Protein AF-A0A6I6WTI9-F1 (afdb_monomer_lite)

pLDDT: mean 77.53, std 22.38, range [32.62, 98.81]

Foldseek 3Di:
DVLVVVLVVLVVPDDPDVPDPVSVVVNVVSVVVVVVVVVVVVVVVVVVVVVVVVVVVVVVVVVVVVVVVVVVVVVVVVVVVVVVVVVVVVVVVVVVVVVVVVVVVVVVVVVVVVVVVVVVVVVVVVVVVVVVVVVVPDDDDDDDDDPPPCADPVRHHHPVNVVVVVVVVVCVVVVVVVVVVVVVVVVVVVVVVVVVVVVVVVVVVVVVVVVVVVVVVPDDDDDDDDDDDDDDDDDDDDDDDDDDDDDDDDDDDDDDDDDDDDDDDDDDDDDPDDDDDDD

Radius of gyration: 52.16 Å; chains: 1; bounding box: 114×52×154 Å

Sequence (279 aa):
MAALACAGAAWLFGEPGLSDTATVVLRCLAALAALCAVCGAVLLRRWDKAAGRRVGDLRAQQASAAWRAEEKQAELETEAEDLREIRARLETKLRDKRAELARLRSEHADLLRRFAQAQSDRADELEGRRQLELEAGEPARELAPAATDHRSATGAPSPLTYVRAGRALDELPENAARQRAAQEEREREERAAHEARLSKERAAQERVEAERRARTSTASPVPPPAGPADRTAKDGRHSKDGKHSSNGKGGEDGTGPAEPDGTSADTGTFDFFGVGPRN

Secondary structure (DSSP, 8-state):
-HHHHHHHHHHHS----TT-HHHHHHHHHHHHHHHHHHHHHHHHHHHHHHHHHHHHHHHHHHHHHHHHHHHHHHHHHHHHHHHHHHHHHHHHHHHHHHHHHHHHHHHHHHHHHHHHHHHHHHHHHHHHHHHHHHHTT------PPPTT--B-TTSPBPHHHHHHHHHHHHTHHHHHHHHHHHHHHHHHHHHHHHHHHHHHHHHHHHHHHHHHHHHHHS-PPPPPPP---------------------------------------------SS--PPP-

Structure (mmCIF, N/CA/C/O backbone):
data_AF-A0A6I6WTI9-F1
#
_entry.id   AF-A0A6I6WTI9-F1
#
loop_
_atom_site.group_PDB
_atom_site.id
_atom_site.type_symbol
_atom_site.label_atom_id
_atom_site.label_alt_id
_atom_site.label_comp_id
_atom_site.label_asym_id
_atom_site.label_entity_id
_atom_site.label_seq_id
_atom_site.pdbx_PDB_ins_code
_atom_site.Cartn_x
_atom_site.Cartn_y
_atom_site.Cartn_z
_atom_site.occupancy
_atom_site.B_iso_or_equiv
_atom_site.auth_seq_id
_atom_site.auth_comp_id
_atom_site.auth_asym_id
_atom_site.auth_atom_id
_atom_site.pdbx_PDB_model_num
ATOM 1 N N . MET A 1 1 ? 37.407 -3.415 -54.425 1.00 53.31 1 MET A N 1
ATOM 2 C CA . MET A 1 1 ? 38.760 -3.709 -54.949 1.00 53.31 1 MET A CA 1
ATOM 3 C C . MET A 1 1 ? 38.700 -4.354 -56.335 1.00 53.31 1 MET A C 1
ATOM 5 O O . MET A 1 1 ? 39.170 -3.728 -57.270 1.00 53.31 1 MET A O 1
ATOM 9 N N . ALA A 1 2 ? 38.048 -5.513 -56.519 1.00 57.09 2 ALA A N 1
ATOM 10 C CA . ALA A 1 2 ? 38.002 -6.218 -57.816 1.00 57.09 2 ALA A CA 1
ATOM 11 C C . ALA A 1 2 ? 37.369 -5.427 -58.991 1.00 57.09 2 ALA A C 1
ATOM 13 O O . ALA A 1 2 ? 37.894 -5.456 -60.099 1.00 57.09 2 ALA A O 1
ATOM 14 N N . ALA A 1 3 ? 36.295 -4.659 -58.758 1.00 58.06 3 ALA A N 1
ATOM 15 C CA . ALA A 1 3 ? 35.651 -3.852 -59.808 1.00 58.06 3 ALA A CA 1
ATOM 16 C C . ALA A 1 3 ? 36.494 -2.640 -60.259 1.00 58.06 3 ALA A C 1
ATOM 18 O O . ALA A 1 3 ? 36.539 -2.325 -61.444 1.00 58.06 3 ALA A O 1
ATOM 19 N N . LEU A 1 4 ? 37.216 -2.000 -59.329 1.00 61.19 4 LEU A N 1
ATOM 20 C CA . LEU A 1 4 ? 38.172 -0.927 -59.640 1.00 61.19 4 LEU A CA 1
ATOM 21 C C . LEU A 1 4 ? 39.387 -1.468 -60.405 1.00 61.19 4 LEU A C 1
ATOM 23 O O . LEU A 1 4 ? 39.878 -0.804 -61.311 1.00 61.19 4 LEU A O 1
ATOM 27 N N . ALA A 1 5 ? 39.825 -2.692 -60.093 1.00 66.69 5 ALA A N 1
ATOM 28 C CA . ALA A 1 5 ? 40.883 -3.372 -60.834 1.00 66.69 5 ALA A CA 1
ATOM 29 C C . ALA A 1 5 ? 40.451 -3.730 -62.270 1.00 66.69 5 ALA A C 1
ATOM 31 O O . ALA A 1 5 ? 41.225 -3.524 -63.199 1.00 66.69 5 ALA A O 1
ATOM 32 N N . CYS A 1 6 ? 39.207 -4.178 -62.482 1.00 58.75 6 CYS A N 1
ATOM 33 C CA . CYS A 1 6 ? 38.683 -4.438 -63.831 1.00 58.75 6 CYS A CA 1
ATOM 34 C C . CYS A 1 6 ? 38.495 -3.148 -64.647 1.00 58.75 6 CYS A C 1
ATOM 36 O O . CYS A 1 6 ? 38.838 -3.116 -65.827 1.00 58.75 6 CYS A O 1
ATOM 38 N N . ALA A 1 7 ? 38.008 -2.068 -64.024 1.00 57.56 7 ALA A N 1
ATOM 39 C CA . ALA A 1 7 ? 37.892 -0.761 -64.673 1.00 57.56 7 ALA A CA 1
ATOM 40 C C . ALA A 1 7 ? 39.267 -0.156 -65.019 1.00 57.56 7 ALA A C 1
ATOM 42 O O . ALA A 1 7 ? 39.428 0.419 -66.094 1.00 57.56 7 ALA A O 1
ATOM 43 N N . GLY A 1 8 ? 40.270 -0.338 -64.150 1.00 63.59 8 GLY A N 1
ATOM 44 C CA . GLY A 1 8 ? 41.659 0.049 -64.409 1.00 63.59 8 GLY A CA 1
ATOM 45 C C . GLY A 1 8 ? 42.306 -0.772 -65.528 1.00 63.59 8 GLY A C 1
ATOM 46 O O . GLY A 1 8 ? 42.953 -0.205 -66.403 1.00 63.59 8 GLY A O 1
ATOM 47 N N . ALA A 1 9 ? 42.066 -2.086 -65.571 1.00 61.16 9 ALA A N 1
ATOM 48 C CA . ALA A 1 9 ? 42.561 -2.956 -66.639 1.00 61.16 9 ALA A CA 1
ATOM 49 C C . ALA A 1 9 ? 41.942 -2.619 -68.011 1.00 61.16 9 ALA A C 1
ATOM 51 O O . ALA A 1 9 ? 42.652 -2.601 -69.013 1.00 61.16 9 ALA A O 1
ATOM 52 N N . ALA A 1 10 ? 40.652 -2.262 -68.058 1.00 63.53 10 ALA A N 1
ATOM 53 C CA . ALA A 1 10 ? 39.979 -1.812 -69.283 1.00 63.53 10 ALA A CA 1
ATOM 54 C C . ALA A 1 10 ? 40.474 -0.439 -69.791 1.00 63.53 10 ALA A C 1
ATOM 56 O O . ALA A 1 10 ? 40.306 -0.101 -70.966 1.00 63.53 10 ALA A O 1
ATOM 57 N N . TRP A 1 11 ? 41.081 0.365 -68.914 1.00 58.12 11 TRP A N 1
ATOM 58 C CA . TRP A 1 11 ? 41.733 1.625 -69.275 1.00 58.12 11 TRP A CA 1
ATOM 59 C C . TRP A 1 11 ? 43.192 1.440 -69.711 1.00 58.12 11 TRP A C 1
ATOM 61 O O . TRP A 1 11 ? 43.663 2.206 -70.543 1.00 58.12 11 TRP A O 1
ATOM 71 N N . LEU A 1 12 ? 43.884 0.418 -69.194 1.00 59.97 12 LEU A N 1
ATOM 72 C CA . LEU A 1 12 ? 45.312 0.191 -69.440 1.00 59.97 12 LEU A CA 1
ATOM 73 C C . LEU A 1 12 ? 45.614 -0.638 -70.708 1.00 59.97 12 LEU A C 1
ATOM 75 O O . LEU A 1 12 ? 46.712 -0.531 -71.239 1.00 59.97 12 LEU A O 1
ATOM 79 N N . PHE A 1 13 ? 44.663 -1.442 -71.205 1.00 57.47 13 PHE A N 1
ATOM 80 C CA . PHE A 1 13 ? 44.878 -2.382 -72.325 1.00 57.47 13 PHE A CA 1
ATOM 81 C C . PHE A 1 13 ? 44.143 -2.043 -73.640 1.00 57.47 13 PHE A C 1
ATOM 83 O O . PHE A 1 13 ? 44.139 -2.861 -74.556 1.00 57.47 13 PHE A O 1
ATOM 90 N N . GLY A 1 14 ? 43.513 -0.870 -73.770 1.00 54.41 14 GLY A N 1
ATOM 91 C CA . GLY A 1 14 ? 42.827 -0.472 -75.010 1.00 54.41 14 GLY A CA 1
ATOM 92 C C . GLY A 1 14 ? 43.571 0.638 -75.745 1.00 54.41 14 GLY A C 1
ATOM 93 O O . GLY A 1 14 ? 43.591 1.760 -75.240 1.00 54.41 14 GLY A O 1
ATOM 94 N N . GLU A 1 15 ? 44.134 0.355 -76.925 1.00 59.69 15 GLU A N 1
ATOM 95 C CA . GLU A 1 15 ? 44.678 1.394 -77.812 1.00 59.69 15 GLU A CA 1
ATOM 96 C C . GLU A 1 15 ? 43.629 2.498 -78.068 1.00 59.69 15 GLU A C 1
ATOM 98 O O . GLU A 1 15 ? 42.440 2.202 -78.236 1.00 59.69 15 GLU A O 1
ATOM 103 N N . PRO A 1 16 ? 44.030 3.783 -78.083 1.00 55.78 16 PRO A N 1
ATOM 104 C CA . PRO A 1 16 ? 43.120 4.910 -78.257 1.00 55.78 16 PRO A CA 1
ATOM 105 C C . PRO A 1 16 ? 42.720 5.083 -79.734 1.00 55.78 16 PRO A C 1
ATOM 107 O O . PRO A 1 16 ? 43.098 6.050 -80.390 1.00 55.78 16 PRO A O 1
ATOM 110 N N . GLY A 1 17 ? 41.937 4.145 -80.268 1.00 55.59 17 GLY A N 1
ATOM 111 C CA . GLY A 1 17 ? 41.253 4.283 -81.553 1.00 55.59 17 GLY A CA 1
ATOM 112 C C . GLY A 1 17 ? 39.846 4.842 -81.352 1.00 55.59 17 GLY A C 1
ATOM 113 O O . GLY A 1 17 ? 38.964 4.147 -80.855 1.00 55.59 17 GLY A O 1
ATOM 114 N N . LEU A 1 18 ? 39.608 6.096 -81.742 1.00 54.56 18 LEU A N 1
ATOM 115 C CA . LEU A 1 18 ? 38.329 6.807 -81.565 1.00 54.56 18 LEU A CA 1
ATOM 116 C C . LEU A 1 18 ? 37.149 6.215 -82.388 1.00 54.56 18 LEU A C 1
ATOM 118 O O . LEU A 1 18 ? 36.047 6.753 -82.338 1.00 54.56 18 LEU A O 1
ATOM 122 N N . SER A 1 19 ? 37.357 5.127 -83.144 1.00 57.38 19 SER A N 1
ATOM 123 C CA . SER A 1 19 ? 36.387 4.527 -84.078 1.00 57.38 19 SER A CA 1
ATOM 124 C C . SER A 1 19 ? 35.783 3.179 -83.648 1.00 57.38 19 SER A C 1
ATOM 126 O O . SER A 1 19 ? 34.874 2.702 -84.325 1.00 57.38 19 SER A O 1
ATOM 128 N N . ASP A 1 20 ? 36.221 2.565 -82.540 1.00 70.88 20 ASP A N 1
ATOM 129 C CA . ASP A 1 20 ? 35.748 1.230 -82.128 1.00 70.88 20 ASP A CA 1
ATOM 130 C C . ASP A 1 20 ? 34.623 1.284 -81.082 1.00 70.88 20 ASP A C 1
ATOM 132 O O . ASP A 1 20 ? 34.845 1.341 -79.867 1.00 70.88 20 ASP A O 1
ATOM 136 N N . THR A 1 21 ? 33.380 1.204 -81.559 1.00 73.31 21 THR A N 1
ATOM 137 C CA . THR A 1 21 ? 32.146 1.208 -80.747 1.00 73.31 21 THR A CA 1
ATOM 138 C C . THR A 1 21 ? 32.126 0.128 -79.657 1.00 73.31 21 THR A C 1
ATOM 140 O O . THR A 1 21 ? 31.618 0.369 -78.560 1.00 73.31 21 THR A O 1
ATOM 143 N N . ALA A 1 22 ? 32.737 -1.035 -79.903 1.00 74.00 22 ALA A N 1
ATOM 144 C CA . ALA A 1 22 ? 32.803 -2.144 -78.950 1.00 74.00 22 ALA A CA 1
ATOM 145 C C . ALA A 1 22 ? 33.569 -1.789 -77.660 1.00 74.00 22 ALA A C 1
ATOM 147 O O . ALA A 1 22 ? 33.155 -2.162 -76.559 1.00 74.00 22 ALA A O 1
ATOM 148 N N . THR A 1 23 ? 34.656 -1.018 -77.768 1.00 76.88 23 THR A N 1
ATOM 149 C CA . THR A 1 23 ? 35.452 -0.614 -76.595 1.00 76.88 23 THR A CA 1
ATOM 150 C C . THR A 1 23 ? 34.722 0.412 -75.731 1.00 76.88 23 THR A C 1
ATOM 152 O O . THR A 1 23 ? 34.833 0.387 -74.503 1.00 76.88 23 THR A O 1
ATOM 155 N N . VAL A 1 24 ? 33.926 1.286 -76.352 1.00 77.06 24 VAL A N 1
ATOM 156 C CA . VAL A 1 24 ? 33.082 2.257 -75.646 1.00 77.06 24 VAL A CA 1
ATOM 157 C C . VAL A 1 24 ? 32.006 1.532 -74.836 1.00 77.06 24 VAL A C 1
ATOM 159 O O . VAL A 1 24 ? 31.849 1.815 -73.649 1.00 77.06 24 VAL A O 1
ATOM 162 N N . VAL A 1 25 ? 31.336 0.533 -75.424 1.00 80.12 25 VAL A N 1
ATOM 163 C CA . VAL A 1 25 ? 30.314 -0.274 -74.731 1.00 80.12 25 VAL A CA 1
ATOM 164 C C . VAL A 1 25 ? 30.899 -0.998 -73.514 1.00 80.12 25 VAL A C 1
ATOM 166 O O . VAL A 1 25 ? 30.303 -0.963 -72.435 1.00 80.12 25 VAL A O 1
ATOM 169 N N . LEU A 1 26 ? 32.092 -1.592 -73.641 1.00 80.75 26 LEU A N 1
ATOM 170 C CA . LEU A 1 26 ? 32.742 -2.288 -72.527 1.00 80.75 26 LEU A CA 1
ATOM 171 C C . LEU A 1 26 ? 33.098 -1.332 -71.375 1.00 80.75 26 LEU A C 1
ATOM 173 O O . LEU A 1 26 ? 32.891 -1.662 -70.205 1.00 80.75 26 LEU A O 1
ATOM 177 N N . ARG A 1 27 ? 33.572 -0.119 -71.689 1.00 81.69 27 ARG A N 1
ATOM 178 C CA . ARG A 1 27 ? 33.865 0.915 -70.681 1.00 81.69 27 ARG A CA 1
ATOM 179 C C . ARG A 1 27 ? 32.600 1.429 -69.999 1.00 81.69 27 ARG A C 1
ATOM 181 O O . ARG A 1 27 ? 32.609 1.602 -68.781 1.00 81.69 27 ARG A O 1
ATOM 188 N N . CYS A 1 28 ? 31.508 1.615 -70.740 1.00 80.94 28 CYS A N 1
ATOM 189 C CA . CYS A 1 28 ? 30.215 1.988 -70.166 1.00 80.94 28 CYS A CA 1
ATOM 190 C C . CYS A 1 28 ? 29.697 0.919 -69.193 1.00 80.94 28 CYS A C 1
ATOM 192 O O . CYS A 1 28 ? 29.288 1.256 -68.084 1.00 80.94 28 CYS A O 1
ATOM 194 N N . LEU A 1 29 ? 29.773 -0.366 -69.556 1.00 83.44 29 LEU A N 1
ATOM 195 C CA . LEU A 1 29 ? 29.369 -1.466 -68.673 1.00 83.44 29 LEU A CA 1
ATOM 196 C C . LEU A 1 29 ? 30.245 -1.553 -67.416 1.00 83.44 29 LEU A C 1
ATOM 198 O O . LEU A 1 29 ? 29.719 -1.711 -66.314 1.00 83.44 29 LEU A O 1
ATOM 202 N N . ALA A 1 30 ? 31.564 -1.390 -67.551 1.00 86.19 30 ALA A N 1
ATOM 203 C CA . ALA A 1 30 ? 32.475 -1.361 -66.407 1.00 86.19 30 ALA A CA 1
ATOM 204 C C . ALA A 1 30 ? 32.192 -0.169 -65.472 1.00 86.19 30 ALA A C 1
ATOM 206 O O . ALA A 1 30 ? 32.189 -0.329 -64.249 1.00 86.19 30 ALA A O 1
ATOM 207 N N . ALA A 1 31 ? 31.898 1.010 -66.029 1.00 83.25 31 ALA A N 1
ATOM 208 C CA . ALA A 1 31 ? 31.518 2.191 -65.257 1.00 83.25 31 ALA A CA 1
ATOM 209 C C . ALA A 1 31 ? 30.183 1.989 -64.520 1.00 83.25 31 ALA A C 1
ATOM 211 O O . ALA A 1 31 ? 30.089 2.301 -63.334 1.00 83.25 31 ALA A O 1
ATOM 212 N N . LEU A 1 32 ? 29.178 1.403 -65.179 1.00 84.31 32 LEU A N 1
ATOM 213 C CA . LEU A 1 32 ? 27.900 1.059 -64.551 1.00 84.31 32 LEU A CA 1
ATOM 214 C C . LEU A 1 32 ? 28.083 0.050 -63.411 1.00 84.31 32 LEU A C 1
ATOM 216 O O . LEU A 1 32 ? 27.550 0.257 -62.323 1.00 84.31 32 LEU A O 1
ATOM 220 N N . ALA A 1 33 ? 28.894 -0.993 -63.608 1.00 90.00 33 ALA A N 1
ATOM 221 C CA . ALA A 1 33 ? 29.197 -1.967 -62.561 1.00 90.00 33 ALA A CA 1
ATOM 222 C C . ALA A 1 33 ? 29.906 -1.321 -61.355 1.00 90.00 33 ALA A C 1
ATOM 224 O O . ALA A 1 33 ? 29.571 -1.616 -60.204 1.00 90.00 33 ALA A O 1
ATOM 225 N N . ALA A 1 34 ? 30.850 -0.406 -61.599 1.00 90.12 34 ALA A N 1
ATOM 226 C CA . ALA A 1 34 ? 31.519 0.344 -60.540 1.00 90.12 34 ALA A CA 1
ATOM 227 C C . ALA A 1 34 ? 30.542 1.255 -59.775 1.00 90.12 34 ALA A C 1
ATOM 229 O O . ALA A 1 34 ? 30.560 1.262 -58.543 1.00 90.12 34 ALA A O 1
ATOM 230 N N . LEU A 1 35 ? 29.652 1.966 -60.476 1.00 91.25 35 LEU A N 1
ATOM 231 C CA . LEU A 1 35 ? 28.612 2.792 -59.855 1.00 91.25 35 LEU A CA 1
ATOM 232 C C . LEU A 1 35 ? 27.653 1.949 -59.006 1.00 91.25 35 LEU A C 1
ATOM 234 O O . LEU A 1 35 ? 27.407 2.296 -57.851 1.00 91.25 35 LEU A O 1
ATOM 238 N N . CYS A 1 36 ? 27.185 0.805 -59.512 1.00 93.69 36 CY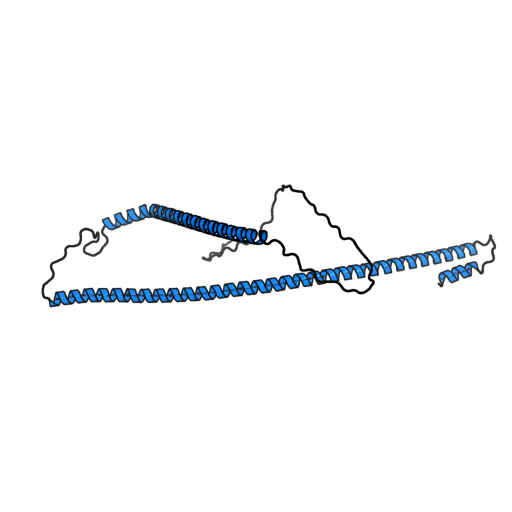S A N 1
ATOM 239 C CA . CYS A 1 36 ? 26.351 -0.122 -58.745 1.00 93.69 36 CYS A CA 1
ATOM 240 C C . CYS A 1 36 ? 27.058 -0.620 -57.476 1.00 93.69 36 CYS A C 1
ATOM 242 O O . CYS A 1 36 ? 26.448 -0.646 -56.406 1.00 93.69 36 CYS A O 1
ATOM 244 N N . ALA A 1 37 ? 28.348 -0.962 -57.562 1.00 93.94 37 ALA A N 1
ATOM 245 C CA . ALA A 1 37 ? 29.129 -1.390 -56.403 1.00 93.94 37 ALA A CA 1
ATOM 246 C C . ALA A 1 37 ? 29.287 -0.270 -55.359 1.00 93.94 37 ALA A C 1
ATOM 248 O O . ALA A 1 37 ? 29.156 -0.524 -54.160 1.00 93.94 37 ALA A O 1
ATOM 249 N N . VAL A 1 38 ? 29.521 0.974 -55.793 1.00 94.94 38 VAL A N 1
ATOM 250 C CA . VAL A 1 38 ? 29.601 2.140 -54.897 1.00 94.94 38 VAL A CA 1
ATOM 251 C C . VAL A 1 38 ? 28.245 2.417 -54.243 1.00 94.94 38 VAL A C 1
ATOM 253 O O . VAL A 1 38 ? 28.187 2.588 -53.027 1.00 94.94 38 VAL A O 1
ATOM 256 N N . CYS A 1 39 ? 27.145 2.391 -55.000 1.00 95.12 39 CYS A N 1
ATOM 257 C CA . CYS A 1 39 ? 25.795 2.548 -54.456 1.00 95.12 39 CYS A CA 1
ATOM 258 C C . CYS A 1 39 ? 25.463 1.460 -53.425 1.00 95.12 39 CYS A C 1
ATOM 260 O O . CYS A 1 39 ? 24.973 1.779 -52.340 1.00 95.12 39 CYS A O 1
ATOM 262 N N . GLY A 1 40 ? 25.784 0.195 -53.719 1.00 93.94 40 GLY A N 1
ATOM 263 C CA . GLY A 1 40 ? 25.617 -0.918 -52.783 1.00 93.94 40 GLY A CA 1
ATOM 264 C C . GLY A 1 40 ? 26.432 -0.727 -51.502 1.00 93.94 40 GLY A C 1
ATOM 265 O O . GLY A 1 40 ? 25.900 -0.871 -50.402 1.00 93.94 40 GLY A O 1
ATOM 266 N N . ALA A 1 41 ? 27.694 -0.306 -51.624 1.00 95.19 41 ALA A N 1
ATOM 267 C CA . ALA A 1 41 ? 28.557 -0.029 -50.477 1.00 95.19 41 ALA A CA 1
ATOM 268 C C . ALA A 1 41 ? 28.038 1.133 -49.611 1.00 95.19 41 ALA A C 1
ATOM 270 O O . ALA A 1 41 ? 28.046 1.041 -48.383 1.00 95.19 41 ALA A O 1
ATOM 271 N N . VAL A 1 42 ? 27.548 2.216 -50.224 1.00 96.12 42 VAL A N 1
ATOM 272 C CA . VAL A 1 42 ? 26.959 3.356 -49.501 1.00 96.12 42 VAL A CA 1
ATOM 273 C C . VAL A 1 42 ? 25.674 2.945 -48.790 1.00 96.12 42 VAL A C 1
ATOM 275 O O . VAL A 1 42 ? 25.458 3.348 -47.644 1.00 96.12 42 VAL A O 1
ATOM 278 N N . LEU A 1 43 ? 24.838 2.123 -49.431 1.00 96.94 43 LEU A N 1
ATOM 279 C CA . LEU A 1 43 ? 23.615 1.626 -48.819 1.00 96.94 43 LEU A CA 1
ATOM 280 C C . LEU A 1 43 ? 23.950 0.759 -47.602 1.00 96.94 43 LEU A C 1
ATOM 282 O O . LEU A 1 43 ? 23.502 1.088 -46.509 1.00 96.94 43 LEU A O 1
ATOM 286 N N . LEU A 1 44 ? 24.827 -0.238 -47.738 1.00 95.81 44 LEU A N 1
ATOM 287 C CA . LEU A 1 44 ? 25.283 -1.061 -46.610 1.00 95.81 44 LEU A CA 1
ATOM 288 C C . LEU A 1 44 ? 25.848 -0.199 -45.475 1.00 95.81 44 LEU A C 1
ATOM 290 O O . LEU A 1 44 ? 25.434 -0.332 -44.326 1.00 95.81 44 LEU A O 1
ATOM 294 N N . ARG A 1 45 ? 26.680 0.798 -45.800 1.00 95.62 45 ARG A N 1
ATOM 295 C CA . ARG A 1 45 ? 27.240 1.712 -44.797 1.00 95.62 45 ARG A CA 1
ATOM 296 C C . ARG A 1 45 ? 26.173 2.550 -44.090 1.00 95.62 45 ARG A C 1
ATOM 298 O O . ARG A 1 45 ? 26.333 2.884 -42.914 1.00 95.62 45 ARG A O 1
ATOM 305 N N . ARG A 1 46 ? 25.100 2.927 -44.790 1.00 95.81 46 ARG A N 1
ATOM 306 C CA . ARG A 1 46 ? 23.965 3.652 -44.203 1.00 95.81 46 ARG A CA 1
ATOM 307 C C . ARG A 1 46 ? 23.133 2.739 -43.302 1.00 95.81 46 ARG A C 1
ATOM 309 O O . ARG A 1 46 ? 22.702 3.194 -42.245 1.00 95.81 46 ARG A O 1
ATOM 316 N N . TRP A 1 47 ? 22.951 1.478 -43.688 1.00 96.56 47 TRP A N 1
ATOM 317 C CA . TRP A 1 47 ? 22.245 0.473 -42.893 1.00 96.56 47 TRP A CA 1
ATOM 318 C C . TRP A 1 47 ? 23.015 0.117 -41.616 1.00 96.56 47 TRP A C 1
ATOM 320 O O . TRP A 1 47 ? 22.417 0.162 -40.544 1.00 96.56 47 TRP A O 1
ATOM 330 N N . ASP A 1 48 ? 24.336 -0.075 -41.690 1.00 95.62 48 ASP A N 1
ATOM 331 C CA . ASP A 1 48 ? 25.189 -0.323 -40.517 1.00 95.62 48 ASP A CA 1
ATOM 332 C C . ASP A 1 48 ? 25.091 0.817 -39.494 1.00 95.62 48 ASP A C 1
ATOM 334 O O . ASP A 1 48 ? 24.884 0.601 -38.297 1.00 95.62 48 ASP A O 1
ATOM 338 N N . LYS A 1 49 ? 25.177 2.068 -39.968 1.00 93.81 49 LYS A N 1
ATOM 339 C CA . LYS A 1 49 ? 25.048 3.252 -39.105 1.00 93.81 49 LYS A CA 1
ATOM 340 C C . LYS A 1 49 ? 23.652 3.370 -38.494 1.00 93.81 49 LYS A C 1
ATOM 342 O O . LYS A 1 49 ? 23.534 3.776 -37.341 1.00 93.81 49 LYS A O 1
ATOM 347 N N . ALA A 1 50 ? 22.600 3.056 -39.249 1.00 94.75 50 ALA A N 1
ATOM 348 C CA . ALA A 1 50 ? 21.229 3.119 -38.753 1.00 94.75 50 ALA A CA 1
ATOM 349 C C . ALA A 1 50 ? 20.936 2.011 -37.728 1.00 94.75 50 ALA A C 1
ATOM 351 O O . ALA A 1 50 ? 20.251 2.269 -36.743 1.00 94.75 50 ALA A O 1
ATOM 352 N N . ALA A 1 51 ? 21.468 0.803 -37.927 1.00 95.38 51 ALA A N 1
ATOM 353 C CA . ALA A 1 51 ? 21.329 -0.305 -36.987 1.00 95.38 51 ALA A CA 1
ATOM 354 C C . ALA A 1 51 ? 22.042 -0.009 -35.658 1.00 95.38 51 ALA A C 1
ATOM 356 O O . ALA A 1 51 ? 21.444 -0.168 -34.596 1.00 95.38 51 ALA A O 1
ATOM 357 N N . GLY A 1 52 ? 23.273 0.516 -35.711 1.00 94.38 52 GLY A N 1
ATOM 358 C CA . GLY A 1 52 ? 24.021 0.898 -34.510 1.00 94.38 52 GLY A CA 1
ATOM 359 C C . GLY A 1 52 ? 23.316 1.972 -33.678 1.00 94.38 52 GLY A C 1
ATOM 360 O O . GLY A 1 52 ? 23.233 1.842 -32.458 1.00 94.38 52 GLY A O 1
ATOM 361 N N . ARG A 1 53 ? 22.740 2.992 -34.336 1.00 95.94 53 ARG A N 1
ATOM 362 C CA . ARG A 1 53 ? 21.944 4.026 -33.652 1.00 95.94 53 ARG A CA 1
ATOM 363 C C . ARG A 1 53 ? 20.715 3.431 -32.970 1.00 95.94 53 ARG A C 1
ATOM 365 O O . ARG A 1 53 ? 20.564 3.612 -31.773 1.00 95.94 53 ARG A O 1
ATOM 372 N N . ARG A 1 54 ? 19.914 2.632 -33.686 1.00 95.94 54 ARG A N 1
ATOM 373 C CA . ARG A 1 54 ? 18.704 2.011 -33.118 1.00 95.94 54 ARG A CA 1
ATOM 374 C C . ARG A 1 54 ? 19.000 1.123 -31.911 1.00 95.94 54 ARG A C 1
ATOM 376 O O . ARG A 1 54 ? 18.252 1.157 -30.946 1.00 95.94 54 ARG A O 1
ATOM 383 N N . VAL A 1 55 ? 20.077 0.336 -31.943 1.00 96.88 55 VAL A N 1
ATOM 384 C CA . VAL A 1 55 ? 20.464 -0.501 -30.794 1.00 96.88 55 VAL A CA 1
ATOM 385 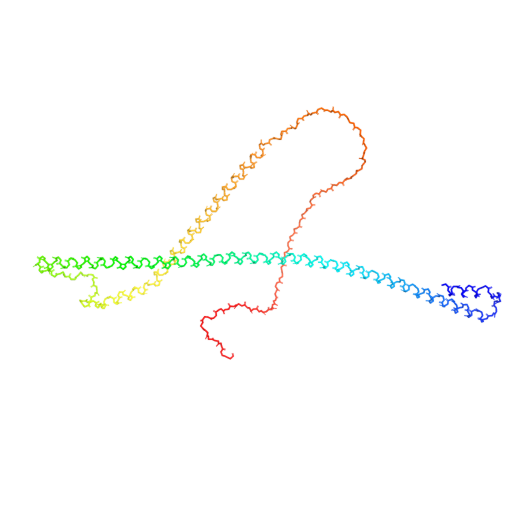C C . VAL A 1 55 ? 20.928 0.360 -29.618 1.00 96.88 55 VAL A C 1
ATOM 387 O O . VAL A 1 55 ? 20.614 0.040 -28.475 1.00 96.88 55 VAL A O 1
ATOM 390 N N . GLY A 1 56 ? 21.647 1.454 -29.883 1.00 97.12 56 GLY A N 1
ATOM 391 C CA . GLY A 1 56 ? 22.010 2.434 -28.859 1.00 97.12 56 GLY A CA 1
ATOM 392 C C . GLY A 1 56 ? 20.778 3.063 -28.211 1.00 97.12 56 GLY A C 1
ATOM 393 O O . GLY A 1 56 ? 20.666 3.055 -26.988 1.00 97.12 56 GLY A O 1
ATOM 394 N N . ASP A 1 57 ? 19.826 3.511 -29.028 1.00 96.88 57 ASP A N 1
ATOM 395 C CA . ASP A 1 57 ? 18.584 4.135 -28.570 1.00 96.88 57 ASP A CA 1
ATOM 396 C C . ASP A 1 57 ? 17.727 3.148 -27.768 1.00 96.88 57 ASP A C 1
ATOM 398 O O . ASP A 1 57 ? 17.264 3.481 -26.682 1.00 96.88 57 ASP A O 1
ATOM 402 N N . LEU A 1 58 ? 17.571 1.905 -28.240 1.00 98.19 58 LEU A N 1
ATOM 403 C CA . LEU A 1 58 ? 16.837 0.863 -27.516 1.00 98.19 58 LEU A CA 1
ATOM 404 C C . LEU A 1 58 ? 17.501 0.516 -26.183 1.00 98.19 58 LEU A C 1
ATOM 406 O O . LEU A 1 58 ? 16.802 0.348 -25.190 1.00 98.19 58 LEU A O 1
ATOM 410 N N . ARG A 1 59 ? 18.834 0.442 -26.128 1.00 97.44 59 ARG A N 1
ATOM 411 C CA . ARG A 1 59 ? 19.556 0.210 -24.868 1.00 97.44 59 ARG A CA 1
ATOM 412 C C . ARG A 1 59 ? 19.417 1.384 -23.909 1.00 97.44 59 ARG A C 1
ATOM 414 O O . ARG A 1 59 ? 19.223 1.157 -22.722 1.00 97.44 59 ARG A O 1
ATOM 421 N N . ALA A 1 60 ? 19.475 2.619 -24.405 1.00 97.19 60 ALA A N 1
ATOM 422 C CA . ALA A 1 60 ? 19.244 3.807 -23.589 1.00 97.19 60 ALA A CA 1
ATOM 423 C C . ALA A 1 60 ? 17.804 3.840 -23.051 1.00 97.19 60 ALA A C 1
ATOM 425 O O . ALA A 1 60 ? 17.586 4.104 -21.870 1.00 97.19 60 ALA A O 1
ATOM 426 N N . GLN A 1 61 ? 16.822 3.489 -23.887 1.00 97.94 61 GLN A N 1
ATOM 427 C CA . GLN A 1 61 ? 15.426 3.357 -23.477 1.00 97.94 61 GLN A CA 1
ATOM 428 C C . GLN A 1 61 ? 15.247 2.244 -22.440 1.00 97.94 61 GLN A C 1
ATOM 430 O O . GLN A 1 61 ? 14.626 2.493 -21.410 1.00 97.94 61 GLN A O 1
ATOM 435 N N . GLN A 1 62 ? 15.833 1.064 -22.655 1.00 98.00 62 GLN A N 1
ATOM 436 C CA . GLN A 1 62 ? 15.813 -0.048 -21.700 1.00 98.00 62 GLN A CA 1
ATOM 437 C C . GLN A 1 62 ? 16.460 0.332 -20.369 1.00 98.00 62 GLN A C 1
ATOM 439 O O . GLN A 1 62 ? 15.862 0.087 -19.330 1.00 98.00 62 GLN A O 1
ATOM 444 N N . ALA A 1 63 ? 17.621 0.989 -20.384 1.00 97.94 63 ALA A N 1
ATOM 445 C CA . ALA A 1 63 ? 18.277 1.470 -19.171 1.00 97.94 63 ALA A CA 1
ATOM 446 C C . ALA A 1 63 ? 17.403 2.493 -18.427 1.00 97.94 63 ALA A C 1
ATOM 448 O O . ALA A 1 63 ? 17.218 2.387 -17.219 1.00 97.94 63 ALA A O 1
ATOM 449 N N . SER A 1 64 ? 16.786 3.436 -19.149 1.00 95.88 64 SER A N 1
ATOM 450 C CA . SER A 1 64 ? 15.866 4.410 -18.545 1.00 95.88 64 SER A CA 1
ATOM 451 C C . SER A 1 64 ? 14.598 3.765 -17.977 1.00 95.88 64 SER A C 1
ATOM 453 O O . SER A 1 64 ? 14.000 4.290 -17.040 1.00 95.88 64 SER A O 1
ATOM 455 N N . ALA A 1 65 ? 14.140 2.665 -18.579 1.00 97.75 65 ALA A N 1
ATOM 456 C CA . ALA A 1 65 ? 12.966 1.931 -18.134 1.00 97.75 65 ALA A CA 1
ATOM 457 C C . ALA A 1 65 ? 13.292 1.061 -16.918 1.00 97.75 65 ALA A C 1
ATOM 459 O O . ALA A 1 65 ? 12.489 1.022 -15.996 1.00 97.75 65 ALA A O 1
ATOM 460 N N . ALA A 1 66 ? 14.468 0.427 -16.899 1.00 97.50 66 ALA A N 1
ATOM 461 C CA . ALA A 1 66 ? 14.974 -0.318 -15.753 1.00 97.50 66 ALA A CA 1
ATOM 462 C C . ALA A 1 66 ? 15.101 0.594 -14.529 1.00 97.50 66 ALA A C 1
ATOM 464 O O . ALA A 1 66 ? 14.533 0.287 -13.491 1.00 97.50 66 ALA A O 1
ATOM 465 N N . TRP A 1 67 ? 15.705 1.773 -14.691 1.00 97.44 67 TRP A N 1
ATOM 466 C CA . TRP A 1 67 ? 15.826 2.740 -13.600 1.00 97.44 67 TRP A CA 1
ATOM 467 C C . TRP A 1 67 ? 14.461 3.203 -13.063 1.00 97.44 67 TRP A C 1
ATOM 469 O O . TRP A 1 67 ? 14.226 3.197 -11.860 1.00 97.44 67 TRP A O 1
ATOM 479 N N . ARG A 1 68 ? 13.506 3.510 -13.953 1.00 97.50 68 ARG A N 1
ATOM 480 C CA . ARG A 1 68 ? 12.129 3.850 -13.548 1.00 97.50 68 ARG A CA 1
ATOM 481 C C . ARG A 1 68 ? 11.386 2.685 -12.895 1.00 97.50 68 ARG A C 1
ATOM 483 O O . ARG A 1 68 ? 10.482 2.913 -12.101 1.00 97.50 68 ARG A O 1
ATOM 490 N N . ALA A 1 69 ? 11.694 1.449 -13.276 1.00 97.50 69 ALA A N 1
ATOM 491 C CA . ALA A 1 69 ? 11.106 0.270 -12.655 1.00 97.50 69 ALA A CA 1
ATOM 492 C C . ALA A 1 69 ? 11.676 0.050 -11.250 1.00 97.50 69 ALA A C 1
ATOM 494 O O . ALA A 1 69 ? 10.911 -0.267 -10.350 1.00 97.50 69 ALA A O 1
ATOM 495 N N . GLU A 1 70 ? 12.977 0.269 -11.055 1.00 97.44 70 GLU A N 1
ATOM 496 C CA . GLU A 1 70 ? 13.631 0.225 -9.742 1.00 97.44 70 GLU A CA 1
ATOM 497 C C . GLU A 1 70 ? 13.087 1.309 -8.799 1.00 97.44 70 GLU A C 1
ATOM 499 O O . GLU A 1 70 ? 12.803 1.021 -7.641 1.00 97.44 70 GLU A O 1
ATOM 504 N N . GLU A 1 71 ? 12.858 2.525 -9.300 1.00 97.88 71 GLU A N 1
ATOM 505 C CA . GLU A 1 71 ? 12.247 3.611 -8.521 1.00 97.88 71 GLU A CA 1
ATOM 506 C C . GLU A 1 71 ? 10.820 3.255 -8.082 1.00 97.88 71 GLU A C 1
ATOM 508 O O . GLU A 1 71 ? 10.509 3.283 -6.895 1.00 97.88 71 GLU A O 1
ATOM 513 N N . LYS A 1 72 ? 9.979 2.793 -9.016 1.00 98.25 72 LYS A N 1
ATOM 514 C CA . LYS A 1 72 ? 8.619 2.326 -8.697 1.00 98.25 72 LYS A CA 1
ATOM 515 C C .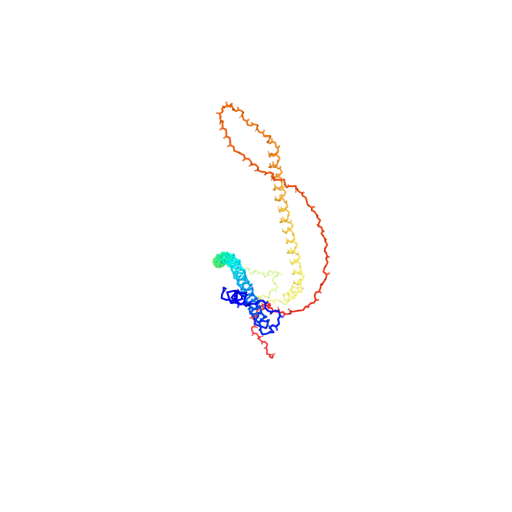 LYS A 1 72 ? 8.607 1.122 -7.764 1.00 98.25 72 LYS A C 1
ATOM 517 O O . LYS A 1 72 ? 7.693 0.975 -6.963 1.00 98.25 72 LYS A O 1
ATOM 522 N N . GLN A 1 73 ? 9.590 0.235 -7.886 1.00 98.25 73 GLN A N 1
ATOM 523 C CA . GLN A 1 73 ? 9.724 -0.908 -6.995 1.00 98.25 73 GLN A CA 1
ATOM 524 C C . GLN A 1 73 ? 10.010 -0.437 -5.564 1.00 98.25 73 GLN A C 1
ATOM 526 O O . GLN A 1 73 ? 9.359 -0.913 -4.639 1.00 98.25 73 GLN A O 1
ATOM 531 N N . ALA A 1 74 ? 10.908 0.535 -5.390 1.00 98.00 74 ALA A N 1
ATOM 532 C CA . ALA A 1 74 ? 11.192 1.131 -4.087 1.00 98.00 74 ALA A CA 1
ATOM 533 C C . ALA A 1 74 ? 9.974 1.876 -3.505 1.00 98.00 74 ALA A C 1
ATOM 535 O O . ALA A 1 74 ? 9.699 1.770 -2.308 1.00 98.00 74 ALA A O 1
ATOM 536 N N . GLU A 1 75 ? 9.208 2.584 -4.341 1.00 97.31 75 GLU A N 1
ATOM 537 C CA . GLU A 1 75 ? 7.944 3.215 -3.934 1.00 97.31 75 GLU A CA 1
ATOM 538 C C . GLU A 1 75 ? 6.936 2.170 -3.433 1.00 97.31 75 GLU A C 1
ATOM 540 O O . GLU A 1 75 ? 6.426 2.293 -2.322 1.00 97.31 75 GLU A O 1
ATOM 545 N N . LEU A 1 76 ? 6.705 1.094 -4.194 1.00 98.56 76 LEU A N 1
ATOM 546 C CA . LEU A 1 76 ? 5.771 0.027 -3.813 1.00 98.56 76 LEU A CA 1
ATOM 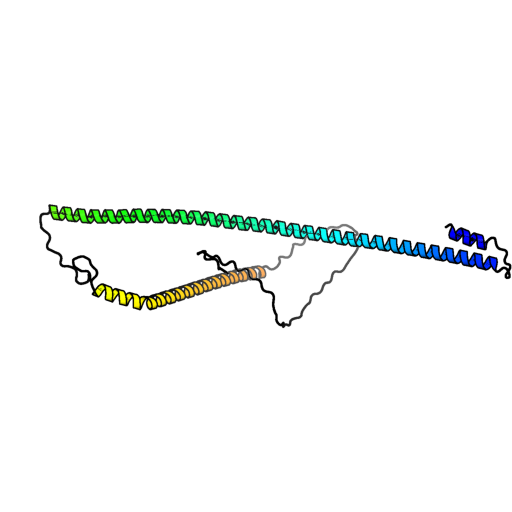547 C C . LEU A 1 76 ? 6.210 -0.734 -2.556 1.00 98.56 76 LEU A C 1
ATOM 549 O O . LEU A 1 76 ? 5.369 -1.153 -1.760 1.00 98.56 76 LEU A O 1
ATOM 553 N N . GLU A 1 77 ? 7.513 -0.940 -2.371 1.00 98.31 77 GLU A N 1
ATOM 554 C CA . GLU A 1 77 ? 8.059 -1.535 -1.149 1.00 98.31 77 GLU A CA 1
ATOM 555 C C . GLU A 1 77 ? 7.778 -0.647 0.065 1.00 98.31 77 GLU A C 1
ATOM 557 O O . GLU A 1 77 ? 7.306 -1.152 1.087 1.00 98.31 77 GLU A O 1
ATOM 562 N N . THR A 1 78 ? 7.957 0.667 -0.085 1.00 98.38 78 THR A N 1
ATOM 563 C CA . THR A 1 78 ? 7.641 1.653 0.956 1.00 98.38 78 THR A CA 1
ATOM 564 C C . THR A 1 78 ? 6.143 1.668 1.269 1.00 98.38 78 THR A C 1
ATOM 566 O O . THR A 1 78 ? 5.750 1.542 2.427 1.00 98.38 78 THR A O 1
ATOM 569 N N . GLU A 1 79 ? 5.279 1.714 0.251 1.00 98.31 79 GLU A N 1
ATOM 570 C CA . GLU A 1 79 ? 3.823 1.659 0.442 1.00 98.31 79 GLU A CA 1
ATOM 571 C C . GLU A 1 79 ? 3.383 0.349 1.122 1.00 98.31 79 GLU A C 1
ATOM 573 O O . GLU A 1 79 ? 2.498 0.342 1.983 1.00 98.31 79 GLU A O 1
ATOM 578 N N . ALA A 1 80 ? 4.008 -0.782 0.782 1.00 98.44 80 ALA A N 1
ATOM 579 C CA . ALA A 1 80 ? 3.725 -2.060 1.427 1.00 98.44 80 ALA A CA 1
ATOM 580 C C . ALA A 1 80 ? 4.141 -2.072 2.908 1.00 98.44 80 ALA A C 1
ATOM 582 O O . ALA A 1 80 ? 3.463 -2.699 3.729 1.00 98.44 80 ALA A O 1
ATOM 583 N N . GLU A 1 81 ? 5.240 -1.408 3.264 1.00 97.94 81 GLU A N 1
ATOM 584 C CA . GLU A 1 81 ? 5.650 -1.202 4.655 1.00 97.94 81 GLU A CA 1
ATOM 585 C C . GLU A 1 81 ? 4.659 -0.303 5.403 1.00 97.94 81 GLU A C 1
ATOM 587 O O . GLU A 1 81 ? 4.155 -0.714 6.454 1.00 97.94 81 GLU A O 1
ATOM 592 N N . ASP A 1 82 ? 4.252 0.822 4.817 1.00 97.75 82 ASP A N 1
ATOM 593 C CA . ASP A 1 82 ? 3.257 1.733 5.393 1.00 97.75 82 ASP A CA 1
ATOM 594 C C . ASP A 1 82 ? 1.919 1.028 5.665 1.00 97.75 82 ASP A C 1
ATOM 596 O O . ASP A 1 82 ? 1.323 1.162 6.742 1.00 97.75 82 ASP A O 1
ATOM 600 N N . LEU A 1 83 ? 1.449 0.200 4.726 1.00 98.31 83 LEU A N 1
ATOM 601 C CA . LEU A 1 83 ? 0.225 -0.583 4.906 1.00 98.31 83 LEU A CA 1
ATOM 602 C C . LEU A 1 83 ? 0.356 -1.611 6.037 1.00 98.31 83 LEU A C 1
ATOM 604 O O . LEU A 1 83 ? -0.600 -1.817 6.797 1.00 98.31 83 LEU A O 1
ATOM 608 N N . ARG A 1 84 ? 1.524 -2.249 6.191 1.00 98.31 84 ARG A N 1
ATOM 609 C CA . ARG A 1 84 ? 1.786 -3.168 7.313 1.00 98.31 84 ARG A CA 1
ATOM 610 C C . ARG A 1 84 ? 1.778 -2.422 8.642 1.00 98.31 84 ARG A C 1
ATOM 612 O O . ARG A 1 84 ? 1.190 -2.923 9.603 1.00 98.31 84 ARG A O 1
ATOM 619 N N . GLU A 1 85 ? 2.354 -1.226 8.699 1.00 98.25 85 GLU A N 1
ATOM 620 C CA . GLU A 1 85 ? 2.321 -0.396 9.900 1.00 98.25 85 GLU A CA 1
ATOM 621 C C . GLU A 1 85 ? 0.901 0.035 10.269 1.00 98.25 85 GLU A C 1
ATOM 623 O O . GLU A 1 85 ? 0.489 -0.105 11.425 1.00 98.25 85 GLU A O 1
ATOM 628 N N . ILE A 1 86 ? 0.122 0.528 9.302 1.00 98.62 86 ILE A N 1
ATOM 629 C CA . ILE A 1 86 ? -1.272 0.930 9.525 1.00 98.62 86 ILE A CA 1
ATOM 630 C C . ILE A 1 86 ? -2.082 -0.265 10.025 1.00 98.62 86 ILE A C 1
ATOM 632 O O . ILE A 1 86 ? -2.810 -0.147 11.015 1.00 98.62 86 ILE A O 1
ATOM 636 N N . ARG A 1 87 ? -1.917 -1.436 9.400 1.00 98.50 87 ARG A N 1
ATOM 637 C CA . ARG A 1 87 ? -2.568 -2.669 9.844 1.00 98.50 87 ARG A CA 1
ATOM 638 C C . ARG A 1 87 ? -2.190 -3.012 11.283 1.00 98.50 87 ARG A C 1
ATOM 640 O O . ARG A 1 87 ? -3.087 -3.255 12.087 1.00 98.50 87 ARG A O 1
ATOM 647 N N . ALA A 1 88 ? -0.907 -2.982 11.638 1.00 98.50 88 ALA A N 1
ATOM 648 C CA . ALA A 1 88 ? -0.461 -3.256 13.002 1.00 98.50 88 ALA A CA 1
ATOM 649 C C . ALA A 1 88 ? -1.086 -2.278 14.016 1.00 98.50 88 ALA A C 1
ATOM 651 O O . ALA A 1 88 ? -1.591 -2.709 15.055 1.00 98.50 88 ALA A O 1
ATOM 652 N N . ARG A 1 89 ? -1.136 -0.979 13.687 1.00 98.38 89 ARG A N 1
ATOM 653 C CA . ARG A 1 89 ? -1.761 0.067 14.519 1.00 98.38 89 ARG A CA 1
ATOM 654 C C . ARG A 1 89 ? -3.275 -0.118 14.671 1.00 98.38 89 ARG A C 1
ATOM 656 O O . ARG A 1 89 ? -3.838 0.228 15.706 1.00 98.38 89 ARG A O 1
ATOM 663 N N . LEU A 1 90 ? -3.964 -0.620 13.648 1.00 98.75 90 LEU A N 1
ATOM 664 C CA . LEU A 1 90 ? -5.395 -0.926 13.737 1.00 98.75 90 LEU A CA 1
ATOM 665 C C . LEU A 1 90 ? -5.646 -2.197 14.549 1.00 98.75 90 LEU A C 1
ATOM 667 O O . LEU A 1 90 ? -6.572 -2.238 15.357 1.00 98.75 90 LEU A O 1
ATOM 671 N N . GLU A 1 91 ? -4.805 -3.217 14.392 1.00 98.56 91 GLU A N 1
ATOM 672 C CA . GLU A 1 91 ? -4.902 -4.440 15.181 1.00 98.56 91 GLU A CA 1
ATOM 673 C C . GLU A 1 91 ? -4.672 -4.185 16.676 1.00 98.56 91 GLU A C 1
ATOM 675 O O . GLU A 1 91 ? -5.390 -4.757 17.496 1.00 98.56 91 GLU A O 1
ATOM 680 N N . THR A 1 92 ? -3.723 -3.322 17.060 1.00 98.56 92 THR A N 1
ATOM 681 C CA . THR A 1 92 ? -3.544 -2.926 18.469 1.00 98.56 92 THR A CA 1
ATOM 682 C C . THR A 1 92 ? -4.775 -2.204 19.000 1.00 98.56 92 THR A C 1
ATOM 684 O O . THR A 1 92 ? -5.340 -2.652 19.992 1.00 98.56 92 THR A O 1
ATOM 687 N N . LYS A 1 93 ? -5.294 -1.204 18.276 1.00 98.44 93 LYS A N 1
ATOM 688 C CA . LYS A 1 93 ? -6.543 -0.517 18.648 1.00 98.44 93 LYS A CA 1
ATOM 689 C C . LYS A 1 93 ? -7.716 -1.486 18.811 1.00 98.44 93 LYS A C 1
ATOM 691 O O . LYS A 1 93 ? -8.493 -1.353 19.750 1.00 98.44 93 LYS A O 1
ATOM 696 N N . LEU A 1 94 ? -7.860 -2.478 17.930 1.00 98.81 94 LEU A N 1
ATOM 697 C CA . LEU A 1 94 ? -8.911 -3.492 18.057 1.00 98.81 94 LEU A CA 1
ATOM 698 C C . LEU A 1 94 ? -8.714 -4.383 19.288 1.00 98.81 94 LEU A C 1
ATOM 700 O O . LEU A 1 94 ? -9.698 -4.721 19.949 1.00 98.81 94 LEU A O 1
ATOM 704 N N . ARG A 1 95 ? -7.472 -4.770 19.606 1.00 98.50 95 ARG A N 1
ATOM 705 C CA . ARG A 1 95 ? -7.163 -5.510 20.840 1.00 98.50 95 ARG A CA 1
ATOM 706 C C . ARG A 1 95 ? -7.502 -4.668 22.074 1.00 98.50 95 ARG A C 1
ATOM 708 O O . ARG A 1 95 ? -8.190 -5.177 22.956 1.00 98.50 95 ARG A O 1
ATOM 715 N N . ASP A 1 96 ? -7.145 -3.388 22.078 1.00 98.62 96 ASP A N 1
ATOM 716 C CA . ASP A 1 96 ? -7.448 -2.457 23.169 1.00 98.62 96 ASP A CA 1
ATOM 717 C C . ASP A 1 96 ? -8.960 -2.292 23.355 1.00 98.62 96 ASP A C 1
ATOM 719 O O . ASP A 1 96 ? -9.473 -2.458 24.459 1.00 98.62 96 ASP A O 1
ATOM 723 N N . LYS A 1 97 ? -9.719 -2.089 22.269 1.00 98.56 97 LYS A N 1
ATOM 724 C CA . LYS A 1 97 ? -11.187 -1.989 22.336 1.00 98.56 97 LYS A CA 1
ATOM 725 C C . LYS A 1 97 ? -11.858 -3.275 22.797 1.00 98.56 97 LYS A C 1
ATOM 727 O O . LYS A 1 97 ? -12.840 -3.223 23.534 1.00 98.56 97 LYS A O 1
ATOM 732 N N . ARG A 1 98 ? -11.328 -4.442 22.426 1.00 98.56 98 ARG A N 1
ATOM 733 C CA . ARG A 1 98 ? -11.819 -5.725 22.953 1.00 98.56 98 ARG A CA 1
ATOM 734 C C . ARG A 1 98 ? -11.548 -5.859 24.452 1.00 98.56 98 ARG A C 1
ATOM 736 O O . ARG A 1 98 ? -12.429 -6.333 25.168 1.00 98.56 98 ARG A O 1
ATOM 743 N N . ALA A 1 99 ? -10.386 -5.412 24.925 1.00 98.50 99 ALA A N 1
ATOM 744 C CA . ALA A 1 99 ? -10.052 -5.399 26.346 1.00 98.50 99 ALA A CA 1
ATOM 745 C C . ALA A 1 99 ? -10.932 -4.410 27.132 1.00 98.50 99 ALA A C 1
ATOM 747 O O . ALA A 1 99 ? -11.480 -4.777 28.171 1.00 98.50 99 ALA A O 1
ATOM 748 N N . GLU A 1 100 ? -11.153 -3.200 26.608 1.00 98.38 100 GLU A N 1
ATOM 749 C CA . GLU A 1 100 ? -12.074 -2.211 27.185 1.00 98.38 100 GLU A CA 1
ATOM 750 C C . GLU A 1 100 ? -13.497 -2.778 27.301 1.00 98.38 100 GLU A C 1
ATOM 752 O O . GLU A 1 100 ? -14.102 -2.711 28.367 1.00 98.38 100 GLU A O 1
ATOM 757 N N . LEU A 1 101 ? -14.025 -3.412 26.248 1.00 98.75 101 LEU A N 1
ATOM 758 C CA . LEU A 1 101 ? -15.357 -4.024 26.289 1.00 98.75 101 LEU A CA 1
ATOM 759 C C . LEU A 1 101 ? -15.452 -5.173 27.299 1.00 98.75 101 LEU A C 1
A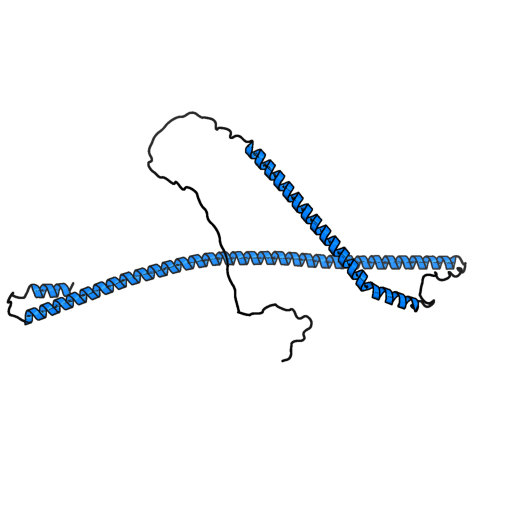TOM 761 O O . LEU A 1 101 ? -16.487 -5.335 27.944 1.00 98.75 101 LEU A O 1
ATOM 765 N N . ALA A 1 102 ? -14.408 -5.993 27.431 1.00 98.44 102 ALA A N 1
ATOM 766 C CA . ALA A 1 102 ? -14.366 -7.035 28.454 1.00 98.44 102 ALA A CA 1
ATOM 767 C C . ALA A 1 102 ? -14.397 -6.421 29.863 1.00 98.44 102 ALA A C 1
ATOM 769 O O . ALA A 1 102 ? -15.183 -6.862 30.702 1.00 98.44 102 ALA A O 1
ATOM 770 N N . ARG A 1 103 ? -13.625 -5.350 30.083 1.00 98.19 103 ARG A N 1
ATOM 771 C CA . ARG A 1 103 ? -13.595 -4.603 31.343 1.00 98.19 103 ARG A CA 1
ATOM 772 C C . ARG A 1 103 ? -14.949 -3.969 31.680 1.00 98.19 103 ARG A C 1
ATOM 774 O O . ARG A 1 103 ? -15.427 -4.136 32.798 1.00 98.19 103 ARG A O 1
ATOM 781 N N . LEU A 1 104 ? -15.610 -3.309 30.726 1.00 98.62 104 LEU A N 1
ATOM 782 C CA . LEU A 1 104 ? -16.941 -2.724 30.948 1.00 98.62 104 LEU A CA 1
ATOM 783 C C . LEU A 1 104 ? -17.981 -3.797 31.297 1.00 98.62 104 LEU A C 1
ATOM 785 O O . LEU A 1 104 ? -18.837 -3.580 32.152 1.00 98.62 104 LEU A O 1
ATOM 789 N N . ARG A 1 105 ? -17.902 -4.978 30.670 1.00 98.44 105 ARG A N 1
ATOM 790 C CA . ARG A 1 105 ? -18.791 -6.100 31.002 1.00 98.44 105 ARG A CA 1
ATOM 791 C C . ARG A 1 105 ? -18.556 -6.623 32.417 1.00 98.44 105 ARG A C 1
ATOM 793 O O . ARG A 1 105 ? -19.534 -6.903 33.106 1.00 98.44 105 ARG A O 1
ATOM 800 N N . SER A 1 106 ? -17.302 -6.730 32.866 1.00 97.88 106 SER A N 1
ATOM 801 C CA . SER A 1 106 ? -17.017 -7.107 34.257 1.00 97.88 106 SER A CA 1
ATOM 802 C C . SER A 1 106 ? -17.483 -6.042 35.248 1.00 97.88 106 SER A C 1
ATOM 804 O O . SER A 1 106 ? -18.128 -6.386 36.233 1.00 97.88 106 SER A O 1
ATOM 806 N N . GLU A 1 107 ? -17.259 -4.757 34.953 1.00 98.50 107 GLU A N 1
ATOM 807 C CA . GLU A 1 107 ? -17.726 -3.652 35.800 1.00 98.50 107 GLU A CA 1
ATOM 808 C C . GLU A 1 107 ? -19.260 -3.647 35.910 1.00 98.50 107 GLU A C 1
ATOM 810 O O . GLU A 1 107 ? -19.807 -3.478 36.999 1.00 98.50 107 GLU A O 1
ATOM 815 N N . HIS A 1 108 ? -19.969 -3.914 34.809 1.00 98.69 108 HIS A N 1
ATOM 816 C CA . HIS A 1 108 ? -21.426 -4.032 34.819 1.00 98.69 108 HIS A CA 1
ATOM 817 C C . HIS A 1 108 ? -21.916 -5.222 35.656 1.00 98.69 108 HIS A C 1
ATOM 819 O O . HIS A 1 108 ? -22.853 -5.080 36.442 1.00 98.69 108 HIS A O 1
ATOM 825 N N . ALA A 1 109 ? -21.268 -6.383 35.534 1.00 98.56 109 ALA A N 1
ATOM 826 C CA . ALA A 1 109 ? -21.594 -7.546 36.355 1.00 98.56 109 ALA A CA 1
ATOM 827 C C . ALA A 1 109 ? -21.380 -7.263 37.853 1.00 98.56 109 ALA A C 1
ATOM 829 O O . ALA A 1 109 ? -22.203 -7.653 38.682 1.00 98.56 109 ALA A O 1
ATOM 830 N N . ASP A 1 110 ? -20.318 -6.538 38.202 1.00 98.44 110 ASP A N 1
ATOM 831 C CA . ASP A 1 110 ? -20.040 -6.157 39.585 1.00 98.44 110 ASP A CA 1
ATOM 832 C C . ASP A 1 110 ? -21.051 -5.139 40.125 1.00 98.44 110 ASP A C 1
ATOM 834 O O . ASP A 1 110 ? -21.494 -5.267 41.269 1.00 98.44 110 ASP A O 1
ATOM 838 N N . LEU A 1 111 ? -21.484 -4.172 39.309 1.00 98.56 111 LEU A N 1
ATOM 839 C CA . LEU A 1 111 ? -22.561 -3.246 39.673 1.00 98.56 111 LEU A CA 1
ATOM 840 C C . LEU A 1 111 ? -23.877 -3.982 39.946 1.00 98.56 111 LEU A C 1
ATOM 842 O O . LEU A 1 111 ? -24.538 -3.689 40.942 1.00 98.56 111 LEU A O 1
ATOM 846 N N . LEU A 1 112 ? -24.237 -4.964 39.115 1.00 98.62 112 LEU A N 1
ATOM 847 C CA . LEU A 1 112 ? -25.446 -5.765 39.321 1.00 98.62 112 LEU A CA 1
ATOM 848 C C . LEU A 1 112 ? -25.383 -6.588 40.610 1.00 98.62 112 LEU A C 1
ATOM 850 O O . LEU A 1 112 ? -26.369 -6.630 41.341 1.00 98.62 112 LEU A O 1
ATOM 854 N N . ARG A 1 113 ? -24.230 -7.188 40.935 1.00 98.44 113 ARG A N 1
ATOM 855 C CA . ARG A 1 113 ? -24.034 -7.906 42.209 1.00 98.44 113 ARG A CA 1
ATOM 856 C C . ARG A 1 113 ? -24.206 -6.976 43.409 1.00 98.44 113 ARG A C 1
ATOM 858 O O . ARG A 1 113 ? -24.913 -7.325 44.345 1.00 98.44 113 ARG A O 1
ATOM 865 N N . ARG A 1 114 ? -23.611 -5.778 43.365 1.00 98.31 114 ARG A N 1
ATOM 866 C CA . ARG A 1 114 ? -23.743 -4.775 44.439 1.00 98.31 114 ARG A CA 1
ATOM 867 C C . ARG A 1 114 ? -25.177 -4.279 44.591 1.00 98.31 114 ARG A C 1
ATOM 869 O O . ARG A 1 114 ? -25.637 -4.110 45.712 1.00 98.31 114 ARG A O 1
ATOM 876 N N . PHE A 1 115 ? -25.888 -4.063 43.485 1.00 98.56 115 PHE A N 1
ATOM 877 C CA . PHE A 1 115 ? -27.293 -3.665 43.527 1.00 98.56 115 PHE A CA 1
ATOM 878 C C . PHE A 1 115 ? -28.183 -4.784 44.073 1.00 98.56 115 PHE A C 1
ATOM 880 O O . PHE A 1 115 ? -29.028 -4.521 44.921 1.00 98.56 115 PHE A O 1
ATOM 887 N N . ALA A 1 116 ? -27.977 -6.026 43.627 1.00 98.50 116 ALA A N 1
ATOM 888 C CA . ALA A 1 116 ? -28.704 -7.182 44.143 1.00 98.50 116 ALA A CA 1
ATOM 889 C C . ALA A 1 116 ? -28.463 -7.373 45.649 1.00 98.50 116 ALA A C 1
ATOM 891 O O . ALA A 1 116 ? -29.419 -7.613 46.385 1.00 98.50 116 ALA A O 1
ATOM 892 N N . GLN A 1 117 ? -27.222 -7.186 46.114 1.00 98.31 117 GLN A N 1
ATOM 893 C CA . GLN A 1 117 ? -26.899 -7.198 47.540 1.00 98.31 117 GLN A CA 1
ATOM 894 C C . GLN A 1 117 ? -27.635 -6.075 48.276 1.00 98.31 117 GLN A C 1
ATOM 896 O O . GLN A 1 117 ? -28.383 -6.361 49.196 1.00 98.31 117 GLN A O 1
ATOM 901 N N . ALA A 1 118 ? -27.545 -4.828 47.802 1.00 98.62 118 ALA A N 1
ATOM 902 C CA . ALA A 1 118 ? -28.227 -3.694 48.431 1.00 98.62 118 ALA A CA 1
ATOM 903 C C . ALA A 1 118 ? -29.761 -3.848 48.477 1.00 98.62 118 ALA A C 1
ATOM 905 O O . ALA A 1 118 ? -30.407 -3.356 49.399 1.00 98.62 118 ALA A O 1
ATOM 906 N N . GLN A 1 119 ? -30.366 -4.513 47.485 1.00 97.69 119 GLN A N 1
ATOM 907 C CA . GLN A 1 119 ? -31.798 -4.832 47.509 1.00 97.69 119 GLN A CA 1
ATOM 908 C C . GLN A 1 119 ? -32.131 -5.957 48.493 1.00 97.69 119 GLN A C 1
ATOM 910 O O . GLN A 1 119 ? -33.181 -5.891 49.125 1.00 97.69 119 GLN A O 1
ATOM 915 N N . SER A 1 120 ? -31.254 -6.955 48.634 1.00 97.81 120 SER A N 1
ATOM 916 C CA . SER A 1 120 ? -31.415 -8.032 49.620 1.00 97.81 120 SER A CA 1
ATOM 917 C C . SER A 1 120 ? -31.262 -7.478 51.036 1.00 97.81 120 SER A C 1
ATOM 919 O O . SER A 1 120 ? -32.170 -7.640 51.837 1.00 97.81 120 SER A O 1
ATOM 921 N N . ASP A 1 121 ? -30.220 -6.679 51.288 1.00 97.88 121 ASP A N 1
ATOM 922 C CA . ASP A 1 121 ? -30.000 -5.991 52.564 1.00 97.88 121 ASP A CA 1
ATOM 923 C C . ASP A 1 121 ? -31.216 -5.117 52.936 1.00 97.88 121 ASP A C 1
ATOM 925 O O . ASP A 1 121 ? -31.690 -5.127 54.069 1.00 97.88 121 ASP A O 1
ATOM 929 N N . ARG A 1 122 ? -31.796 -4.397 51.962 1.00 97.06 122 ARG A N 1
ATOM 930 C CA . ARG A 1 122 ? -33.017 -3.603 52.180 1.00 97.06 122 ARG A CA 1
ATOM 931 C C . ARG A 1 122 ? -34.244 -4.468 52.484 1.00 97.06 122 ARG A C 1
ATOM 933 O O . ARG A 1 122 ? -35.107 -4.039 53.251 1.00 97.06 122 ARG A O 1
ATOM 940 N N . ALA A 1 123 ? -34.377 -5.630 51.848 1.00 97.75 123 ALA A N 1
ATOM 941 C CA . ALA A 1 123 ? -35.455 -6.568 52.148 1.00 97.75 123 ALA A CA 1
ATOM 942 C C . ALA A 1 123 ? -35.295 -7.129 53.568 1.00 97.75 123 ALA A C 1
ATOM 944 O O . ALA A 1 123 ? -36.256 -7.086 54.334 1.00 97.75 123 ALA A O 1
ATOM 945 N N . ASP A 1 124 ? -34.077 -7.518 53.946 1.00 96.94 124 ASP A N 1
ATOM 946 C CA . ASP A 1 124 ? -33.733 -8.010 55.280 1.00 96.94 124 ASP A CA 1
ATOM 947 C C . ASP A 1 124 ? -33.991 -6.945 56.358 1.00 96.94 124 ASP A C 1
ATOM 949 O O . ASP A 1 124 ? -34.546 -7.250 57.410 1.00 96.94 124 ASP A O 1
ATOM 953 N N . GLU A 1 125 ? -33.685 -5.669 56.096 1.00 97.44 125 GLU A N 1
ATOM 954 C CA . GLU A 1 125 ? -34.036 -4.560 56.996 1.00 97.44 125 GLU A CA 1
ATOM 955 C C . GLU A 1 125 ? -35.555 -4.423 57.194 1.00 97.44 125 GLU A C 1
ATOM 957 O O . GLU A 1 125 ? -36.022 -4.155 58.305 1.00 97.44 125 GLU A O 1
ATOM 962 N N . LEU A 1 126 ? -36.347 -4.582 56.128 1.00 96.69 126 LEU A N 1
ATOM 963 C CA . LEU A 1 126 ? -37.810 -4.522 56.206 1.00 96.69 126 LEU A CA 1
ATOM 964 C C . LEU A 1 126 ? -38.389 -5.741 56.929 1.00 96.69 126 LEU A C 1
ATOM 966 O O . LEU A 1 126 ? -39.333 -5.593 57.705 1.00 96.69 126 LEU A O 1
ATOM 970 N N . GLU A 1 127 ? -37.839 -6.930 56.699 1.00 95.56 127 GLU A N 1
ATOM 971 C CA . GLU A 1 127 ? -38.229 -8.151 57.404 1.00 95.56 127 GLU A CA 1
ATOM 972 C C . GLU A 1 127 ? -37.829 -8.104 58.878 1.00 95.56 127 GLU A C 1
ATOM 974 O O . GLU A 1 127 ? -38.647 -8.441 59.730 1.00 95.56 127 GLU A O 1
ATOM 979 N N . GLY A 1 128 ? -36.644 -7.582 59.196 1.00 94.75 128 GLY A N 1
ATOM 980 C CA . GLY A 1 128 ? -36.204 -7.339 60.567 1.00 94.75 128 GLY A CA 1
ATOM 981 C C . GLY A 1 128 ? -37.135 -6.377 61.304 1.00 94.75 128 GLY A C 1
ATOM 982 O O . GLY A 1 128 ? -37.530 -6.648 62.435 1.00 94.75 128 GLY A O 1
ATOM 983 N N . ARG A 1 129 ? -37.587 -5.294 60.654 1.00 93.81 129 ARG A N 1
ATOM 984 C CA . ARG A 1 129 ? -38.607 -4.399 61.236 1.00 93.81 129 ARG A CA 1
ATOM 985 C C . ARG A 1 129 ? -39.939 -5.109 61.476 1.00 93.81 129 ARG A C 1
ATOM 987 O O . ARG A 1 129 ? -40.503 -4.952 62.551 1.00 93.81 129 ARG A O 1
ATOM 994 N N . ARG A 1 130 ? -40.416 -5.920 60.525 1.00 93.19 130 ARG A N 1
ATOM 995 C CA . ARG A 1 130 ? -41.650 -6.713 60.696 1.00 93.19 130 ARG A CA 1
ATOM 996 C C . ARG A 1 130 ? -41.537 -7.712 61.846 1.00 93.19 130 ARG A C 1
ATOM 998 O O . ARG A 1 130 ? -42.492 -7.878 62.594 1.00 93.19 130 ARG A O 1
ATOM 1005 N N . GLN A 1 131 ? -40.392 -8.377 61.995 1.00 93.38 131 GLN A N 1
ATOM 1006 C CA . GLN A 1 131 ? -40.146 -9.297 63.108 1.00 93.38 131 GLN A CA 1
ATOM 1007 C C . GLN A 1 131 ? -40.181 -8.554 64.446 1.00 93.38 131 GLN A C 1
ATOM 1009 O O . GLN A 1 131 ? -40.875 -8.993 65.356 1.00 93.38 131 GLN A O 1
ATOM 1014 N N . LEU A 1 132 ? -39.540 -7.385 64.534 1.00 91.50 132 LEU A N 1
ATOM 1015 C CA . LEU A 1 132 ? -39.584 -6.547 65.735 1.00 91.50 132 LEU A CA 1
ATOM 1016 C C . LEU A 1 132 ? -41.002 -6.047 66.061 1.00 91.50 132 LEU A C 1
ATOM 1018 O O . LEU A 1 132 ? -41.373 -6.011 67.229 1.00 91.50 132 LEU A O 1
ATOM 1022 N N . GLU A 1 133 ? -41.814 -5.692 65.062 1.00 87.38 133 GLU A N 1
ATOM 1023 C CA . GLU A 1 133 ? -43.226 -5.321 65.261 1.00 87.38 133 GLU A CA 1
ATOM 1024 C C . GLU A 1 133 ? -44.062 -6.498 65.792 1.00 87.38 133 GLU A C 1
ATOM 1026 O O . GLU A 1 133 ? -44.873 -6.324 66.701 1.00 87.38 133 GLU A O 1
ATOM 1031 N N . LEU A 1 134 ? -43.837 -7.708 65.269 1.00 84.94 134 LEU A N 1
ATOM 1032 C CA . LEU A 1 134 ? -44.500 -8.924 65.745 1.00 84.94 134 LEU A CA 1
ATOM 1033 C C . LEU A 1 134 ? -44.070 -9.296 67.174 1.00 84.94 134 LEU A C 1
ATOM 1035 O O . LEU A 1 134 ? -44.914 -9.683 67.981 1.00 84.94 134 LEU A O 1
ATOM 1039 N N . GLU A 1 135 ? -42.783 -9.158 67.503 1.00 85.88 135 GLU A N 1
ATOM 1040 C CA . GLU A 1 135 ? -42.236 -9.419 68.843 1.00 85.88 135 GLU A CA 1
ATOM 1041 C C . GLU A 1 135 ? -42.662 -8.363 69.877 1.00 85.88 135 GLU A C 1
ATOM 1043 O O . GLU A 1 135 ? -42.876 -8.698 71.042 1.00 85.88 135 GLU A O 1
ATOM 1048 N N . ALA A 1 136 ? -42.842 -7.103 69.464 1.00 81.12 136 ALA A N 1
ATOM 1049 C CA . ALA A 1 136 ? -43.326 -6.021 70.325 1.00 81.12 136 ALA A CA 1
ATOM 1050 C C . ALA A 1 136 ? -44.827 -6.129 70.671 1.00 81.12 136 ALA A C 1
ATOM 1052 O O . ALA A 1 136 ? -45.299 -5.420 71.560 1.00 81.12 136 ALA A O 1
ATOM 1053 N N . GLY A 1 137 ? -45.580 -7.024 70.019 1.00 62.50 137 GLY A N 1
ATOM 1054 C CA . GLY A 1 137 ? -46.936 -7.411 70.424 1.00 62.50 137 GLY A CA 1
ATOM 1055 C C . GLY A 1 137 ? -48.043 -6.363 70.227 1.00 62.50 137 GLY A C 1
ATOM 1056 O O . GLY A 1 137 ? -49.181 -6.629 70.617 1.00 62.50 137 GLY A O 1
ATOM 1057 N N . GLU A 1 138 ? -47.773 -5.206 69.614 1.00 59.19 138 GLU A N 1
ATOM 1058 C CA . GLU A 1 138 ? -48.814 -4.242 69.228 1.00 59.19 138 GLU A CA 1
ATOM 1059 C C . GLU A 1 138 ? -49.238 -4.453 67.762 1.00 59.19 138 GLU A C 1
ATOM 1061 O O . GLU A 1 138 ? -48.427 -4.253 66.856 1.00 59.19 138 GLU A O 1
ATOM 1066 N N . PRO A 1 139 ? -50.506 -4.810 67.469 1.00 54.62 139 PRO A N 1
ATOM 1067 C CA . PRO A 1 139 ? -50.990 -4.847 66.094 1.00 54.62 139 PRO A CA 1
ATOM 1068 C C . PRO A 1 139 ? -51.027 -3.419 65.530 1.00 54.62 139 PRO A C 1
ATOM 1070 O O . PRO A 1 139 ? -51.834 -2.585 65.948 1.00 54.62 139 PRO A O 1
ATOM 1073 N N . ALA A 1 140 ? -50.128 -3.134 64.586 1.00 53.66 140 ALA A N 1
ATOM 1074 C CA . ALA A 1 140 ? -49.957 -1.815 63.999 1.00 53.66 140 ALA A CA 1
ATOM 1075 C C . ALA A 1 140 ? -51.225 -1.324 63.281 1.00 53.66 140 ALA A C 1
ATOM 1077 O O . ALA A 1 140 ? -51.778 -1.957 62.381 1.00 53.66 140 ALA A O 1
ATOM 1078 N N . ARG A 1 141 ? -51.639 -0.131 63.706 1.00 55.75 141 ARG A N 1
ATOM 1079 C CA . ARG A 1 141 ? -52.697 0.723 63.171 1.00 55.75 141 ARG A CA 1
ATOM 1080 C C . ARG A 1 141 ? -52.545 0.923 61.657 1.00 55.75 141 ARG A C 1
ATOM 1082 O O . ARG A 1 141 ? -51.522 1.418 61.195 1.00 55.75 141 ARG A O 1
ATOM 1089 N N . GLU A 1 142 ? -53.594 0.572 60.917 1.00 42.56 142 GLU A N 1
ATOM 1090 C CA . GLU A 1 142 ? -53.707 0.677 59.459 1.00 42.56 142 GLU A CA 1
ATOM 1091 C C . GLU A 1 142 ? -53.271 2.061 58.934 1.00 42.56 142 GLU A C 1
ATOM 1093 O O . GLU A 1 142 ? -53.892 3.089 59.220 1.00 42.56 142 GLU A O 1
ATOM 1098 N N . LEU A 1 143 ? -52.190 2.091 58.149 1.00 54.56 143 LEU A N 1
ATOM 1099 C CA . LEU A 1 143 ? -51.768 3.268 57.392 1.00 54.56 143 LEU A CA 1
ATOM 1100 C C . LEU A 1 143 ? -52.657 3.398 56.150 1.00 54.56 143 LEU A C 1
ATOM 1102 O O . LEU A 1 143 ? -52.578 2.591 55.224 1.00 54.56 143 LEU A O 1
ATOM 1106 N N . ALA A 1 144 ? -53.504 4.427 56.134 1.00 53.59 144 ALA A N 1
ATOM 1107 C CA . ALA A 1 144 ? -54.326 4.776 54.981 1.00 53.59 144 ALA A CA 1
ATOM 1108 C C . ALA A 1 144 ? -53.449 5.096 53.748 1.00 53.59 144 ALA A C 1
ATOM 1110 O O . ALA A 1 144 ? -52.398 5.730 53.893 1.00 53.59 144 ALA A O 1
ATOM 1111 N N . PRO A 1 145 ? -53.864 4.694 52.531 1.00 54.19 145 PRO A N 1
ATOM 1112 C CA . PRO A 1 145 ? -53.083 4.903 51.316 1.00 54.19 145 PRO A CA 1
ATOM 1113 C C . PRO A 1 145 ? -52.862 6.398 51.049 1.00 54.19 145 PRO A C 1
ATOM 1115 O O . PRO A 1 145 ? -53.791 7.206 51.101 1.00 54.19 145 PRO A O 1
ATOM 1118 N N . ALA A 1 146 ? -51.612 6.764 50.756 1.00 55.69 146 ALA A N 1
ATOM 1119 C CA . ALA A 1 146 ? -51.226 8.126 50.416 1.00 55.69 146 ALA A CA 1
ATOM 1120 C C . ALA A 1 146 ? -51.998 8.616 49.176 1.00 55.69 146 ALA A C 1
ATOM 1122 O O . ALA A 1 146 ? -52.011 7.959 48.136 1.00 55.69 146 ALA A O 1
ATOM 1123 N N . ALA A 1 147 ? -52.602 9.802 49.281 1.00 56.47 147 ALA A N 1
ATOM 1124 C CA . ALA A 1 147 ? -53.548 10.386 48.321 1.00 56.47 147 ALA A CA 1
ATOM 1125 C C . ALA A 1 147 ? -52.997 10.682 46.901 1.00 56.47 147 ALA A C 1
ATOM 1127 O O . ALA A 1 147 ? -53.693 11.281 46.083 1.00 56.47 147 ALA A O 1
ATOM 1128 N N . THR A 1 148 ? -51.761 10.291 46.591 1.00 58.94 148 THR A N 1
ATOM 1129 C CA . THR A 1 148 ? -51.093 10.525 45.300 1.00 58.94 148 THR A CA 1
ATOM 1130 C C . THR A 1 148 ? -50.859 9.254 44.486 1.00 58.94 148 THR A C 1
ATOM 1132 O O . THR A 1 148 ? -50.448 9.353 43.327 1.00 58.94 148 THR A O 1
ATOM 1135 N N . ASP A 1 149 ? -51.134 8.071 45.041 1.00 62.06 149 ASP A N 1
ATOM 1136 C CA . ASP A 1 149 ? -51.000 6.819 44.302 1.00 62.06 149 ASP A CA 1
ATOM 1137 C C . ASP A 1 149 ? -52.286 6.547 43.508 1.00 62.06 149 ASP A C 1
ATOM 1139 O O . ASP A 1 149 ? -53.307 6.117 44.038 1.00 62.06 149 ASP A O 1
ATOM 1143 N N . HIS A 1 150 ? -52.266 6.834 42.204 1.00 68.31 150 HIS A N 1
ATOM 1144 C CA . HIS A 1 150 ? -53.397 6.581 41.299 1.00 68.31 150 HIS A CA 1
ATOM 1145 C C . HIS A 1 150 ? -53.490 5.100 40.898 1.00 68.31 150 HIS A C 1
ATOM 1147 O O . HIS A 1 150 ? -53.797 4.767 39.749 1.00 68.31 150 HIS A O 1
ATOM 1153 N N . ARG A 1 151 ? -53.174 4.194 41.818 1.00 68.94 151 ARG A N 1
ATOM 1154 C CA . ARG A 1 151 ? -53.334 2.752 41.658 1.00 68.94 151 ARG A CA 1
ATOM 1155 C C . ARG A 1 151 ? -54.529 2.305 42.488 1.00 68.94 151 ARG A C 1
ATOM 1157 O O . ARG A 1 151 ? -54.805 2.846 43.552 1.00 68.94 151 ARG A O 1
ATOM 1164 N N . SER A 1 152 ? -55.266 1.327 41.975 1.00 68.12 152 SER A N 1
ATOM 1165 C CA . SER A 1 152 ? -56.301 0.640 42.748 1.00 68.12 152 SER A CA 1
ATOM 1166 C C . SER A 1 152 ? -55.681 0.014 44.003 1.00 68.12 152 SER A C 1
ATOM 1168 O O . SER A 1 152 ? -54.493 -0.303 44.005 1.00 68.12 152 SER A O 1
ATOM 1170 N N . ALA A 1 153 ? -56.486 -0.259 45.033 1.00 66.88 153 ALA A N 1
ATOM 1171 C CA . ALA A 1 153 ? -56.058 -1.002 46.225 1.00 66.88 153 ALA A CA 1
ATOM 1172 C C . ALA A 1 153 ? -55.426 -2.375 45.889 1.00 66.88 153 ALA A C 1
ATOM 1174 O O . ALA A 1 153 ? -54.640 -2.912 46.659 1.00 66.88 153 ALA A O 1
ATOM 1175 N N . THR A 1 154 ? -55.731 -2.922 44.709 1.00 71.44 154 THR A N 1
ATOM 1176 C CA . THR A 1 154 ? -55.152 -4.154 44.141 1.00 71.44 154 THR A CA 1
ATOM 1177 C C . THR A 1 154 ? -53.829 -3.938 43.382 1.00 71.44 154 THR A C 1
ATOM 1179 O O . THR A 1 154 ? -53.313 -4.871 42.776 1.00 71.44 154 THR A O 1
ATOM 1182 N N . GLY A 1 155 ? -53.300 -2.711 43.338 1.00 73.94 155 GLY A N 1
ATOM 1183 C CA . GLY A 1 155 ? -52.101 -2.328 42.579 1.00 73.94 155 GLY A CA 1
ATOM 1184 C C . GLY A 1 155 ? -52.327 -2.094 41.079 1.00 73.94 155 GLY A C 1
ATOM 1185 O O . GLY A 1 155 ? -51.400 -1.698 40.372 1.00 73.94 155 GLY A O 1
ATOM 1186 N N . ALA A 1 156 ? -53.550 -2.304 40.581 1.00 80.81 156 ALA A N 1
ATOM 1187 C CA . ALA A 1 156 ? -53.889 -2.113 39.173 1.00 80.81 156 ALA A CA 1
ATOM 1188 C C . ALA A 1 156 ? -53.860 -0.619 38.773 1.00 80.81 156 ALA A C 1
ATOM 1190 O O . ALA A 1 156 ? -54.274 0.229 39.572 1.00 80.81 156 ALA A O 1
ATOM 1191 N N . PRO A 1 157 ? -53.416 -0.266 37.550 1.00 80.38 157 PRO A N 1
ATOM 1192 C CA . PRO A 1 157 ? -53.446 1.115 37.072 1.00 80.38 157 PRO A CA 1
ATOM 1193 C C . PRO A 1 157 ? -54.883 1.644 37.030 1.00 80.38 157 PRO A C 1
ATOM 1195 O O . PRO A 1 157 ? -55.769 0.993 36.474 1.00 80.38 157 PRO A O 1
ATOM 1198 N N . SER A 1 158 ? -55.130 2.822 37.607 1.00 83.19 158 SER A N 1
ATOM 1199 C CA . SER A 1 158 ? -56.445 3.459 37.508 1.00 83.19 158 SER A CA 1
ATOM 1200 C C . SER A 1 158 ? -56.650 4.097 36.121 1.00 83.19 158 SER A C 1
ATOM 1202 O O . SER A 1 158 ? -55.681 4.409 35.422 1.00 83.19 158 SER A O 1
ATOM 1204 N N . PRO A 1 159 ? -57.900 4.363 35.704 1.00 82.94 159 PRO A N 1
ATOM 1205 C CA . PRO A 1 159 ? -58.192 5.077 34.456 1.00 82.94 159 PRO A CA 1
ATOM 1206 C C . PRO A 1 159 ? -57.469 6.431 34.337 1.00 82.94 159 PRO A C 1
ATOM 1208 O O . PRO A 1 159 ? -57.037 6.825 33.255 1.00 82.94 159 PRO A O 1
ATOM 1211 N N . LEU A 1 160 ? -57.270 7.120 35.463 1.00 84.25 160 LEU A N 1
ATOM 1212 C CA . LEU A 1 160 ? -56.568 8.404 35.540 1.00 84.25 160 LEU A CA 1
ATOM 1213 C C . LEU A 1 160 ? -55.078 8.263 35.175 1.00 84.25 160 LEU A C 1
ATOM 1215 O O . LEU A 1 160 ? -54.485 9.158 34.571 1.00 84.25 160 LEU A O 1
ATOM 1219 N N . THR A 1 161 ? -54.488 7.103 35.468 1.00 86.38 161 THR A N 1
ATOM 1220 C CA . THR A 1 161 ? -53.109 6.754 35.111 1.00 86.38 161 THR A CA 1
ATOM 1221 C C . THR A 1 161 ? -52.941 6.614 33.599 1.00 86.38 161 THR A C 1
ATOM 1223 O O . THR A 1 161 ? -51.957 7.108 33.051 1.00 86.38 161 THR A O 1
ATOM 1226 N N . TYR A 1 162 ? -53.919 6.020 32.906 1.00 84.69 162 TYR A N 1
ATOM 1227 C CA . TYR A 1 162 ? -53.904 5.900 31.444 1.00 84.69 162 TYR A CA 1
ATOM 1228 C C . TYR A 1 162 ? -54.066 7.251 30.743 1.00 84.69 162 TYR A C 1
ATOM 1230 O O . TYR A 1 162 ? -53.349 7.531 29.786 1.00 84.69 162 TYR A O 1
ATOM 1238 N N . VAL A 1 163 ? -54.938 8.128 31.250 1.00 90.44 163 VAL A N 1
ATOM 1239 C CA . VAL A 1 163 ? -55.105 9.489 30.702 1.00 90.44 163 VAL A CA 1
ATOM 1240 C C . VAL A 1 163 ? -53.821 10.307 30.853 1.00 90.44 163 VAL A C 1
ATOM 1242 O O . VAL A 1 163 ? -53.414 11.016 29.933 1.00 90.44 163 VAL A O 1
ATOM 1245 N N . ARG A 1 164 ? -53.142 10.186 31.999 1.00 88.88 164 ARG A N 1
ATOM 1246 C CA . ARG A 1 164 ? -51.854 10.848 32.232 1.00 88.88 164 ARG A CA 1
ATOM 1247 C C . ARG A 1 164 ? -50.745 10.288 31.340 1.00 88.88 164 ARG A C 1
ATOM 1249 O O . ARG A 1 164 ? -49.932 11.062 30.847 1.00 88.88 164 ARG A O 1
ATOM 1256 N N . ALA A 1 165 ? -50.731 8.975 31.110 1.00 89.38 165 ALA A N 1
ATOM 1257 C CA . ALA A 1 165 ? -49.801 8.345 30.178 1.00 89.38 165 ALA A CA 1
ATOM 1258 C C . ALA A 1 165 ? -50.035 8.815 28.732 1.00 89.38 165 ALA A C 1
ATOM 1260 O O . ALA A 1 165 ? -49.068 9.112 28.040 1.00 89.38 165 ALA A O 1
ATOM 1261 N N . GLY A 1 166 ? -51.295 8.963 28.307 1.00 92.75 166 GLY A N 1
ATOM 1262 C CA . GLY A 1 166 ? -51.644 9.525 26.998 1.00 92.75 166 GLY A CA 1
ATOM 1263 C C . GLY A 1 166 ? -51.091 10.938 26.808 1.00 92.75 166 GLY A C 1
ATOM 1264 O O . GLY A 1 166 ? -50.344 11.176 25.867 1.00 92.75 166 GLY A O 1
ATOM 1265 N N . ARG A 1 167 ? -51.325 11.837 27.775 1.00 92.44 167 ARG A N 1
ATOM 1266 C CA . ARG A 1 167 ? -50.760 13.200 27.732 1.00 92.44 167 ARG A CA 1
ATOM 1267 C C . ARG A 1 167 ? -49.231 13.218 27.695 1.00 92.44 167 ARG A C 1
ATOM 1269 O O . ARG A 1 167 ? -48.644 14.023 26.986 1.00 92.44 167 ARG A O 1
ATOM 1276 N N . ALA A 1 168 ? -48.578 12.319 28.431 1.00 92.12 168 ALA A N 1
ATOM 1277 C CA . ALA A 1 168 ? -47.121 12.216 28.408 1.00 92.12 168 ALA A CA 1
ATOM 1278 C C . ALA A 1 168 ? -46.581 11.748 27.043 1.00 92.12 168 ALA A C 1
ATOM 1280 O O . ALA A 1 168 ? -45.488 12.154 26.651 1.00 92.12 168 ALA A O 1
ATOM 1281 N N . LEU A 1 169 ? -47.331 10.912 26.318 1.00 93.56 169 LEU A N 1
ATOM 1282 C CA . LEU A 1 169 ? -46.990 10.508 24.952 1.00 93.56 169 LEU A CA 1
ATOM 1283 C C . LEU A 1 169 ? -47.219 11.648 23.953 1.00 93.56 169 LEU A C 1
ATOM 1285 O O . LEU A 1 169 ? -46.383 11.839 23.071 1.00 93.56 169 LEU A O 1
ATOM 1289 N N . ASP A 1 170 ? -48.280 12.435 24.132 1.00 95.50 170 ASP A N 1
ATOM 1290 C CA . ASP A 1 170 ? -48.555 13.617 23.305 1.00 95.50 170 ASP A CA 1
ATOM 1291 C C . ASP A 1 170 ? -47.460 14.695 23.461 1.00 95.50 170 ASP A C 1
ATOM 1293 O O . ASP A 1 170 ? -47.074 15.338 22.488 1.00 95.50 170 ASP A O 1
ATOM 1297 N N . GLU A 1 171 ? -46.896 14.852 24.665 1.00 94.50 171 GLU A N 1
ATOM 1298 C CA . GLU A 1 171 ? -45.808 15.803 24.969 1.00 94.50 171 GLU A CA 1
ATOM 1299 C C . GLU A 1 171 ? -44.395 15.272 24.637 1.00 94.50 171 GLU A C 1
ATOM 1301 O O . GLU A 1 171 ? -43.408 16.018 24.668 1.00 94.50 171 GLU A O 1
ATOM 1306 N N . LEU A 1 172 ? -44.262 13.980 24.322 1.00 95.81 172 LEU A N 1
ATOM 1307 C CA . LEU A 1 172 ? -42.984 13.337 24.013 1.00 95.81 172 LEU A CA 1
ATOM 1308 C C . LEU A 1 172 ? -42.232 13.963 22.819 1.00 95.81 172 LEU A C 1
ATOM 1310 O O . LEU A 1 172 ? -41.029 14.203 22.967 1.00 95.81 172 LEU A O 1
ATOM 1314 N N . PRO A 1 173 ? -42.860 14.256 21.658 1.00 94.56 173 PRO A N 1
ATOM 1315 C CA . PRO A 1 173 ? -42.154 14.872 20.532 1.00 94.56 173 PRO A CA 1
ATOM 1316 C C . PRO A 1 173 ? -41.610 16.265 20.871 1.00 94.56 173 PRO A C 1
ATOM 1318 O O . PRO A 1 173 ? -40.486 16.594 20.490 1.00 94.56 173 PRO A O 1
ATOM 1321 N N . GLU A 1 174 ? -42.351 17.065 21.639 1.00 94.75 174 GLU A N 1
ATOM 1322 C CA . GLU A 1 174 ? -41.899 18.393 22.065 1.00 94.75 174 GLU A CA 1
ATOM 1323 C C . GLU A 1 174 ? -40.752 18.320 23.079 1.00 94.75 174 GLU A C 1
ATOM 1325 O O . GLU A 1 174 ? -39.825 19.133 23.039 1.00 94.75 174 GLU A O 1
ATOM 1330 N N . ASN A 1 175 ? -40.782 17.346 23.991 1.00 93.00 175 ASN A N 1
ATOM 1331 C CA . ASN A 1 175 ? -39.669 17.098 24.906 1.00 93.00 175 ASN A CA 1
ATOM 1332 C C . ASN A 1 175 ? -38.426 16.590 24.168 1.00 93.00 175 ASN A C 1
ATOM 1334 O O . ASN A 1 175 ? -37.318 17.037 24.460 1.00 93.00 175 ASN A O 1
ATOM 1338 N N . ALA A 1 176 ? -38.594 15.717 23.173 1.00 94.94 176 ALA A N 1
ATOM 1339 C CA . ALA A 1 176 ? -37.495 15.257 22.332 1.00 94.94 176 ALA A CA 1
ATOM 1340 C C . ALA A 1 176 ? -36.873 16.412 21.529 1.00 94.94 176 ALA A C 1
ATOM 1342 O O . ALA A 1 176 ? -35.650 16.506 21.438 1.00 94.94 176 ALA A O 1
ATOM 1343 N N . ALA A 1 177 ? -37.692 17.328 21.000 1.00 94.38 177 ALA A N 1
ATOM 1344 C CA . ALA A 1 177 ? -37.212 18.528 20.316 1.00 94.38 177 ALA A CA 1
ATOM 1345 C C . ALA A 1 177 ? -36.421 19.452 21.259 1.00 94.38 177 ALA A C 1
ATOM 1347 O O . ALA A 1 177 ? -35.325 19.889 20.912 1.00 94.38 177 ALA A O 1
ATOM 1348 N N . ARG A 1 178 ? -36.918 19.679 22.484 1.00 93.75 178 ARG A N 1
ATOM 1349 C CA . ARG A 1 178 ? -36.205 20.453 23.517 1.00 93.75 178 ARG A CA 1
ATOM 1350 C C . ARG A 1 178 ? -34.870 19.821 23.908 1.00 93.75 178 ARG A C 1
ATOM 1352 O O . ARG A 1 178 ? -33.882 20.532 24.064 1.00 93.75 178 ARG A O 1
ATOM 1359 N N . GLN A 1 179 ? -34.817 18.495 24.033 1.00 91.94 179 GLN A N 1
ATOM 1360 C CA . GLN A 1 179 ? -33.575 17.783 24.346 1.00 91.94 179 GLN A CA 1
ATOM 1361 C C . GLN A 1 179 ? -32.545 17.886 23.220 1.00 91.94 179 GLN A C 1
ATOM 1363 O O . GLN A 1 179 ? -31.371 18.104 23.504 1.00 91.94 179 GLN A O 1
ATOM 1368 N N . ARG A 1 180 ? -32.973 17.778 21.958 1.00 93.88 180 ARG A N 1
ATOM 1369 C CA . ARG A 1 180 ? -32.084 17.951 20.799 1.00 93.88 180 ARG A CA 1
ATOM 1370 C C . ARG A 1 180 ? -31.545 19.374 20.712 1.00 93.88 180 ARG A C 1
ATOM 1372 O O . ARG A 1 180 ? -30.340 19.542 20.584 1.00 93.88 180 ARG A O 1
ATOM 1379 N N . ALA A 1 181 ? -32.399 20.383 20.886 1.00 94.44 181 ALA A N 1
ATOM 1380 C CA . ALA A 1 181 ? -31.966 21.779 20.914 1.00 94.44 181 ALA A CA 1
ATOM 1381 C C . ALA A 1 181 ? -30.930 22.034 22.026 1.00 94.44 181 ALA A C 1
ATOM 1383 O O . ALA A 1 181 ? -29.883 22.622 21.773 1.00 94.44 181 ALA A O 1
ATOM 1384 N N . ALA A 1 182 ? -31.164 21.504 23.231 1.00 93.69 182 ALA A N 1
ATOM 1385 C CA . ALA A 1 182 ? -30.213 21.618 24.336 1.00 93.69 182 ALA A CA 1
ATOM 1386 C C . ALA A 1 182 ? -28.891 20.864 24.084 1.00 93.69 182 ALA A C 1
ATOM 1388 O O . ALA A 1 182 ? -27.843 21.285 24.569 1.00 93.69 182 ALA A O 1
ATOM 1389 N N . GLN A 1 183 ? -28.916 19.745 23.352 1.00 93.44 183 GLN A N 1
ATOM 1390 C CA . GLN A 1 183 ? -27.699 19.036 22.938 1.00 93.44 183 GLN A CA 1
ATOM 1391 C C . GLN A 1 183 ? -26.917 19.833 21.894 1.00 93.44 183 GLN A C 1
ATOM 1393 O O . GLN A 1 183 ? -25.710 19.996 22.038 1.00 93.44 183 GLN A O 1
ATOM 1398 N N . GLU A 1 184 ? -27.597 20.392 20.894 1.00 94.31 184 GLU A N 1
ATOM 1399 C CA . GLU A 1 184 ? -26.965 21.228 19.874 1.00 94.31 184 GLU A CA 1
ATOM 1400 C C . GLU A 1 184 ? -26.331 22.489 20.471 1.00 94.31 184 GLU A C 1
ATOM 1402 O O . GLU A 1 184 ? -25.237 22.874 20.062 1.00 94.31 184 GLU A O 1
ATOM 1407 N N . GLU A 1 185 ? -26.977 23.127 21.449 1.00 94.50 185 GLU A N 1
ATOM 1408 C CA . GLU A 1 185 ? -26.400 24.269 22.166 1.00 94.50 185 GLU A CA 1
ATOM 1409 C C . GLU A 1 185 ? -25.124 23.877 22.916 1.00 94.50 185 GLU A C 1
ATOM 1411 O O . GLU A 1 185 ? -24.100 24.539 22.754 1.00 94.50 185 GLU A O 1
ATOM 1416 N N . ARG A 1 186 ? -25.135 22.750 23.639 1.00 94.06 186 ARG A N 1
ATOM 1417 C CA . ARG A 1 186 ? -23.939 22.232 24.326 1.00 94.06 186 ARG A CA 1
ATOM 1418 C C . ARG A 1 186 ? -22.808 21.925 23.355 1.00 94.06 186 ARG A C 1
ATOM 1420 O O . ARG A 1 186 ? -21.671 22.308 23.599 1.00 94.06 186 ARG A O 1
ATOM 1427 N N . GLU A 1 187 ? -23.109 21.294 22.225 1.00 94.44 187 GLU A N 1
ATOM 1428 C CA . GLU A 1 187 ? -22.099 21.014 21.205 1.00 94.44 187 GLU A CA 1
ATOM 1429 C C . GLU A 1 187 ? -21.529 22.295 20.584 1.00 94.44 187 GLU A C 1
ATOM 1431 O O . GLU A 1 187 ? -20.342 22.348 20.263 1.00 94.44 187 GLU A O 1
ATOM 1436 N N . ARG A 1 188 ? -22.348 23.335 20.386 1.00 94.56 188 ARG A N 1
ATOM 1437 C CA . ARG A 1 188 ? -21.875 24.638 19.893 1.00 94.56 188 ARG A CA 1
ATOM 1438 C C . ARG A 1 188 ? -20.980 25.324 20.920 1.00 94.56 188 ARG A C 1
ATOM 1440 O O . ARG A 1 188 ? -19.934 25.848 20.542 1.00 94.56 188 ARG A O 1
ATOM 1447 N N . GLU A 1 189 ? -21.352 25.286 22.196 1.00 94.75 189 GLU A N 1
ATOM 1448 C CA . GLU A 1 189 ? -20.534 25.810 23.293 1.00 94.75 189 GLU A CA 1
ATOM 1449 C C . GLU A 1 189 ? -19.196 25.068 23.407 1.00 94.75 189 GLU A C 1
ATOM 1451 O O . GLU A 1 189 ? -18.147 25.703 23.522 1.00 94.75 189 GLU A O 1
ATOM 1456 N N . GLU A 1 190 ? -19.199 23.739 23.297 1.00 94.12 190 GLU A N 1
ATOM 1457 C CA . GLU A 1 190 ? -17.986 22.917 23.319 1.00 94.12 190 GLU A CA 1
ATOM 1458 C C . GLU A 1 190 ? -17.070 23.202 22.121 1.00 94.12 190 GLU A C 1
ATOM 1460 O O . GLU A 1 190 ? -15.857 23.353 22.294 1.00 94.12 190 GLU A O 1
ATOM 1465 N N . ARG A 1 191 ? -17.631 23.346 20.912 1.00 94.69 191 ARG A N 1
ATOM 1466 C CA . ARG A 1 191 ? -16.870 23.730 19.709 1.00 94.69 191 ARG A CA 1
ATOM 1467 C C . ARG A 1 191 ? -16.258 25.121 19.862 1.00 94.69 191 ARG A C 1
ATOM 1469 O O . ARG A 1 191 ? -15.062 25.283 19.630 1.00 94.69 191 ARG A O 1
ATOM 1476 N N . ALA A 1 192 ? -17.035 26.099 20.329 1.00 93.94 192 ALA A N 1
ATOM 1477 C CA . ALA A 1 192 ? -16.545 27.452 20.574 1.00 93.94 192 ALA A CA 1
ATOM 1478 C C . ALA A 1 192 ? -15.447 27.477 21.654 1.00 93.94 192 ALA A C 1
ATOM 1480 O O . ALA A 1 192 ? -14.434 28.162 21.502 1.00 93.94 192 ALA A O 1
ATOM 1481 N N . ALA A 1 193 ? -15.594 26.689 22.723 1.00 94.19 193 ALA A N 1
ATOM 1482 C CA . ALA A 1 193 ? -14.576 26.548 23.760 1.00 94.19 193 ALA A CA 1
ATOM 1483 C C . ALA A 1 193 ? -13.290 25.892 23.226 1.00 94.19 193 ALA A C 1
ATOM 1485 O O . ALA A 1 193 ? -12.184 26.318 23.574 1.00 94.19 193 ALA A O 1
ATOM 1486 N N . HIS A 1 194 ? -13.418 24.887 22.357 1.00 93.31 194 HIS A N 1
ATOM 1487 C CA . HIS A 1 194 ? -12.287 24.228 21.711 1.00 93.31 194 HIS A CA 1
ATOM 1488 C C . HIS A 1 194 ? -11.536 25.182 20.768 1.00 93.31 194 HIS A C 1
ATOM 1490 O O . HIS A 1 194 ? -10.313 25.298 20.849 1.00 93.31 194 HIS A O 1
ATOM 1496 N N . GLU A 1 195 ? -12.245 25.945 19.938 1.00 93.94 195 GLU A N 1
ATOM 1497 C CA . GLU A 1 195 ? -11.650 26.966 19.065 1.00 93.94 195 GLU A CA 1
ATOM 1498 C C . GLU A 1 195 ? -10.980 28.099 19.863 1.00 93.94 195 GLU A C 1
ATOM 1500 O O . GLU A 1 195 ? -9.862 28.528 19.550 1.00 93.94 195 GLU A O 1
ATOM 1505 N N . ALA A 1 196 ? -11.602 28.541 20.960 1.00 93.50 196 ALA A N 1
ATOM 1506 C CA . ALA A 1 196 ? -11.009 29.504 21.886 1.00 93.50 196 ALA A CA 1
ATOM 1507 C C . ALA A 1 196 ? -9.729 28.966 22.554 1.00 93.50 196 ALA A C 1
ATOM 1509 O O . ALA A 1 196 ? -8.804 29.728 22.841 1.00 93.50 196 ALA A O 1
ATOM 1510 N N . ARG A 1 197 ? -9.638 27.656 22.800 1.00 94.31 197 ARG A N 1
ATOM 1511 C CA . ARG A 1 197 ? -8.422 27.027 23.326 1.00 94.31 197 ARG A CA 1
ATOM 1512 C C . ARG A 1 197 ? -7.315 26.969 22.272 1.00 94.31 197 ARG A C 1
ATOM 1514 O O . ARG A 1 197 ? -6.197 27.389 22.559 1.00 94.31 197 ARG A O 1
ATOM 1521 N N . LEU A 1 198 ? -7.636 26.549 21.049 1.00 93.88 198 LEU A N 1
ATOM 1522 C CA . LEU A 1 198 ? -6.671 26.491 19.946 1.00 93.88 198 LEU A CA 1
ATOM 1523 C C . LEU A 1 198 ? -6.112 27.872 19.585 1.00 93.88 198 LEU A C 1
ATOM 1525 O O . LEU A 1 198 ? -4.915 28.018 19.351 1.00 93.88 198 LEU A O 1
ATOM 1529 N N . SER A 1 199 ? -6.957 28.903 19.560 1.00 93.44 199 SER A N 1
ATOM 1530 C CA . SER A 1 199 ? -6.519 30.283 19.308 1.00 93.44 199 SER A CA 1
ATOM 1531 C C . SER A 1 199 ? -5.589 30.813 20.404 1.00 93.44 199 SER A C 1
ATOM 1533 O O . SER A 1 199 ? -4.580 31.445 20.089 1.00 93.44 199 SER A O 1
ATOM 1535 N N . LYS A 1 200 ? -5.857 30.505 21.681 1.00 93.50 200 LYS A N 1
ATOM 1536 C CA . LYS A 1 200 ? -4.944 30.825 22.794 1.00 93.50 200 LYS A CA 1
ATOM 1537 C C . LYS A 1 200 ? -3.605 30.099 22.668 1.00 93.50 200 LYS A C 1
ATOM 1539 O O . LYS A 1 200 ? -2.567 30.711 22.904 1.00 93.50 200 LYS A O 1
ATOM 1544 N N . GLU A 1 201 ? -3.618 28.824 22.285 1.00 92.75 201 GLU A N 1
ATOM 1545 C CA . GLU A 1 201 ? -2.401 28.032 22.072 1.00 92.75 201 GLU A CA 1
ATOM 1546 C C . GLU A 1 201 ? -1.563 28.587 20.908 1.00 92.75 201 GLU A C 1
ATOM 1548 O O . GLU A 1 201 ? -0.356 28.775 21.065 1.00 92.75 201 GLU A O 1
ATOM 1553 N N . ARG A 1 202 ? -2.193 28.962 19.785 1.00 92.62 202 ARG A N 1
ATOM 1554 C CA . ARG A 1 202 ? -1.517 29.632 18.657 1.00 92.62 202 ARG A CA 1
ATOM 1555 C C . ARG A 1 202 ? -0.916 30.978 19.063 1.00 92.62 202 ARG A C 1
ATOM 1557 O O . ARG A 1 202 ? 0.258 31.221 18.812 1.00 92.62 202 ARG A O 1
ATOM 1564 N N . ALA A 1 203 ? -1.673 31.814 19.774 1.00 91.31 203 ALA A N 1
ATOM 1565 C CA . ALA A 1 203 ? -1.172 33.098 20.264 1.00 91.31 203 ALA A CA 1
ATOM 1566 C C . ALA A 1 203 ? -0.001 32.937 21.256 1.00 91.31 203 ALA A C 1
ATOM 1568 O O . ALA A 1 203 ? 0.896 33.779 21.304 1.00 91.31 203 ALA A O 1
ATOM 1569 N N . ALA A 1 204 ? 0.017 31.864 22.054 1.00 91.38 204 ALA A N 1
ATOM 1570 C CA . ALA A 1 204 ? 1.145 31.545 22.926 1.00 91.38 204 ALA A CA 1
ATOM 1571 C C . ALA A 1 204 ? 2.385 31.112 22.125 1.00 91.38 204 ALA A C 1
ATOM 1573 O O . ALA A 1 204 ? 3.487 31.572 22.423 1.00 91.38 204 ALA A O 1
ATOM 1574 N N . GLN A 1 205 ? 2.211 30.289 21.086 1.00 89.88 205 GLN A N 1
ATOM 1575 C CA . GLN A 1 205 ? 3.298 29.883 20.186 1.00 89.88 205 GLN A CA 1
ATOM 1576 C C . GLN A 1 205 ? 3.905 31.087 19.455 1.00 89.88 205 GLN A C 1
ATOM 1578 O O . GLN A 1 205 ? 5.121 31.263 19.473 1.00 89.88 205 GLN A O 1
ATOM 1583 N N . GLU A 1 206 ? 3.072 31.979 18.916 1.00 90.50 206 GLU A N 1
ATOM 1584 C CA . GLU A 1 206 ? 3.525 33.206 18.251 1.00 90.50 206 GLU A CA 1
ATOM 1585 C C . GLU A 1 206 ? 4.319 34.124 19.194 1.00 90.50 206 GLU A C 1
ATOM 1587 O O . GLU A 1 206 ? 5.328 34.706 18.792 1.00 90.50 206 GLU A O 1
ATOM 1592 N N . ARG A 1 207 ? 3.924 34.221 20.472 1.00 89.31 207 ARG A N 1
ATOM 1593 C CA . ARG A 1 207 ? 4.675 34.980 21.491 1.00 89.31 207 ARG A CA 1
ATOM 1594 C C . ARG A 1 207 ? 6.049 34.374 21.770 1.00 89.31 207 ARG A C 1
ATOM 1596 O O . ARG A 1 207 ? 7.027 35.116 21.844 1.00 89.31 207 ARG A O 1
ATOM 1603 N N . VAL A 1 208 ? 6.136 33.049 21.892 1.00 90.50 208 VAL A N 1
ATOM 1604 C CA . VAL A 1 208 ? 7.412 32.339 22.096 1.00 90.50 208 VAL A CA 1
ATOM 1605 C C . VAL A 1 208 ? 8.328 32.507 20.881 1.00 90.50 208 VAL A C 1
ATOM 1607 O O . VAL A 1 208 ? 9.526 32.758 21.030 1.00 90.50 208 VAL A O 1
ATOM 1610 N N . GLU A 1 209 ? 7.782 32.428 19.667 1.00 89.81 209 GLU A N 1
ATOM 1611 C CA . GLU A 1 209 ? 8.545 32.660 18.440 1.00 89.81 209 GLU A CA 1
ATOM 1612 C C . GLU A 1 209 ? 9.026 34.107 18.308 1.00 89.81 209 GLU A C 1
ATOM 1614 O O . GLU A 1 209 ? 10.180 34.336 17.933 1.00 89.81 209 GLU A O 1
ATOM 1619 N N . ALA A 1 210 ? 8.182 35.086 18.643 1.00 85.69 210 ALA A N 1
ATOM 1620 C CA . ALA A 1 210 ? 8.555 36.497 18.652 1.00 85.69 210 ALA A CA 1
ATOM 1621 C C . ALA A 1 210 ? 9.682 36.776 19.661 1.00 85.69 210 ALA A C 1
ATOM 1623 O O . ALA A 1 210 ? 10.648 37.467 19.328 1.00 85.69 210 ALA A O 1
ATOM 1624 N N . GLU A 1 211 ? 9.620 36.181 20.856 1.00 87.31 211 GLU A N 1
ATOM 1625 C CA . GLU A 1 211 ? 10.685 36.281 21.858 1.00 87.31 211 GLU A CA 1
ATOM 1626 C C . GLU A 1 211 ? 11.988 35.628 21.368 1.00 87.31 211 GLU A C 1
ATOM 1628 O O . GLU A 1 211 ? 13.070 36.207 21.505 1.00 87.31 211 GLU A O 1
ATOM 1633 N N . ARG A 1 212 ? 11.904 34.458 20.722 1.00 84.06 212 ARG A N 1
ATOM 1634 C CA . ARG A 1 212 ? 13.069 33.790 20.122 1.00 84.06 212 ARG A CA 1
ATOM 1635 C C . ARG A 1 212 ? 13.714 34.653 19.038 1.00 84.06 212 ARG A C 1
ATOM 1637 O O . ARG A 1 212 ? 14.937 34.782 19.031 1.00 84.06 212 ARG A O 1
ATOM 1644 N N . ARG A 1 213 ? 12.911 35.282 18.168 1.00 82.81 213 ARG A N 1
ATOM 1645 C CA . ARG A 1 213 ? 13.394 36.208 17.128 1.00 82.81 213 ARG A CA 1
ATOM 1646 C C . ARG A 1 213 ? 14.075 37.440 17.735 1.00 82.81 213 ARG A C 1
ATOM 1648 O O . ARG A 1 213 ? 15.158 37.807 17.278 1.00 82.81 213 ARG A O 1
ATOM 1655 N N . ALA A 1 214 ? 13.509 38.015 18.797 1.00 78.50 214 ALA A N 1
ATOM 1656 C CA . ALA A 1 214 ? 14.087 39.160 19.509 1.00 78.50 214 ALA A CA 1
ATOM 1657 C C . ALA A 1 214 ? 15.427 38.831 20.204 1.00 78.50 214 ALA A C 1
ATOM 1659 O O . ALA A 1 214 ? 16.355 39.647 20.212 1.00 78.50 214 ALA A O 1
ATOM 1660 N N . ARG A 1 215 ? 15.567 37.611 20.742 1.00 75.81 215 ARG A N 1
ATOM 1661 C CA . ARG A 1 215 ? 16.832 37.111 21.314 1.00 75.81 215 ARG A CA 1
ATOM 1662 C C . ARG A 1 215 ? 17.896 36.865 20.242 1.00 75.81 215 ARG A C 1
ATOM 1664 O O . ARG A 1 215 ? 19.068 37.133 20.478 1.00 75.81 215 ARG A O 1
ATOM 1671 N N . THR A 1 216 ? 17.511 36.407 19.049 1.00 70.25 216 THR A N 1
ATOM 1672 C CA . THR A 1 216 ? 18.457 36.244 17.930 1.00 70.25 216 THR A CA 1
ATOM 1673 C C . THR A 1 216 ? 18.880 37.568 17.289 1.00 70.25 216 THR A C 1
ATOM 1675 O O . THR A 1 216 ? 19.986 37.643 16.768 1.00 70.25 216 THR A O 1
ATOM 1678 N N . SER A 1 217 ? 18.060 38.625 17.350 1.00 62.53 217 SER A N 1
ATOM 1679 C CA . SER A 1 217 ? 18.414 39.943 16.795 1.00 62.53 217 SER A CA 1
ATOM 1680 C C . SER A 1 217 ? 19.274 40.811 17.719 1.00 62.53 217 SER A C 1
ATOM 1682 O O . SER A 1 217 ? 19.853 41.789 17.260 1.00 62.53 217 SER A O 1
ATOM 1684 N N . THR A 1 218 ? 19.362 40.488 19.014 1.00 58.19 218 THR A N 1
ATOM 1685 C CA . THR A 1 218 ? 20.211 41.210 19.985 1.00 58.19 218 THR A CA 1
ATOM 1686 C C . THR A 1 218 ? 21.610 40.602 20.149 1.00 58.19 218 THR A C 1
ATOM 1688 O O . THR A 1 218 ? 22.451 41.172 20.843 1.00 58.19 218 THR A O 1
ATOM 1691 N N . ALA A 1 219 ? 21.909 39.495 19.463 1.00 55.69 219 ALA A N 1
ATOM 1692 C CA . ALA A 1 219 ? 23.252 38.931 19.386 1.00 55.69 219 ALA A CA 1
ATOM 1693 C C . ALA A 1 219 ? 24.051 39.590 18.243 1.00 55.69 219 ALA A C 1
ATOM 1695 O O . ALA A 1 219 ? 24.066 39.101 17.114 1.00 55.69 219 ALA A O 1
ATOM 1696 N N . SER A 1 220 ? 24.720 40.711 18.534 1.00 50.75 220 SER A N 1
ATOM 1697 C CA . SER A 1 220 ? 25.761 41.264 17.652 1.00 50.75 220 SER A CA 1
ATOM 1698 C C . SER A 1 220 ? 26.878 40.234 17.420 1.00 50.75 220 SER A C 1
ATOM 1700 O O . SER A 1 220 ? 27.273 39.545 18.366 1.00 50.75 220 SER A O 1
ATOM 1702 N N . PRO A 1 221 ? 27.430 40.130 16.198 1.00 50.47 221 PRO A N 1
ATOM 1703 C CA . PRO A 1 221 ? 28.481 39.169 15.897 1.00 50.47 221 PRO A CA 1
ATOM 1704 C C . PRO A 1 221 ? 29.788 39.578 16.586 1.00 50.47 221 PRO A C 1
ATOM 1706 O O . PRO A 1 221 ? 30.303 40.677 16.388 1.00 50.47 221 PRO A O 1
ATOM 1709 N N . VAL A 1 222 ? 30.327 38.671 17.399 1.00 53.47 222 VAL A N 1
ATOM 1710 C CA . VAL A 1 222 ? 31.668 38.777 17.984 1.00 53.47 222 VAL A CA 1
ATOM 1711 C C . VAL A 1 222 ? 32.700 38.704 16.846 1.00 53.47 222 VAL A C 1
ATOM 1713 O O . VAL A 1 222 ? 32.671 37.731 16.088 1.00 53.47 222 VAL A O 1
ATOM 1716 N N . PRO A 1 223 ? 33.606 39.688 16.676 1.00 55.44 223 PRO A N 1
ATOM 1717 C CA . PRO A 1 223 ? 34.674 39.583 15.686 1.00 55.44 223 PRO A CA 1
ATOM 1718 C C . PRO A 1 223 ? 35.723 38.544 16.133 1.00 55.44 223 PRO A C 1
ATOM 1720 O O . PRO A 1 223 ? 36.038 38.469 17.324 1.00 55.44 223 PRO A O 1
ATOM 1723 N N . PRO A 1 224 ? 36.283 37.736 15.213 1.00 60.50 224 PRO A N 1
ATOM 1724 C CA . PRO A 1 224 ? 37.281 36.727 15.560 1.00 60.50 224 PRO A CA 1
ATOM 1725 C C . PRO A 1 224 ? 38.637 37.368 15.921 1.00 60.50 224 PRO A C 1
ATOM 1727 O O . PRO A 1 224 ? 39.000 38.396 15.342 1.00 60.50 224 PRO A O 1
ATOM 1730 N N . PRO A 1 225 ? 39.416 36.777 16.849 1.00 48.38 225 PRO A N 1
ATOM 1731 C CA . PRO A 1 225 ? 40.704 37.327 17.259 1.00 48.38 225 PRO A CA 1
ATOM 1732 C C . PRO A 1 225 ? 41.783 37.137 16.183 1.00 48.38 225 PRO A C 1
ATOM 1734 O O . PRO A 1 225 ? 41.954 36.055 15.622 1.00 48.38 225 PRO A O 1
ATOM 1737 N N . ALA A 1 226 ? 42.538 38.208 15.931 1.00 46.84 226 ALA A N 1
ATOM 1738 C CA . ALA A 1 226 ? 43.702 38.232 15.054 1.00 46.84 226 ALA A CA 1
ATOM 1739 C C . ALA A 1 226 ? 44.888 37.467 15.674 1.00 46.84 226 ALA A C 1
ATOM 1741 O O . ALA A 1 226 ? 45.331 37.789 16.776 1.00 46.84 226 ALA A O 1
ATOM 1742 N N . GLY A 1 227 ? 45.422 36.486 14.941 1.00 41.50 227 GLY A N 1
ATOM 1743 C CA . GLY A 1 227 ? 46.700 35.819 15.215 1.00 41.50 227 GLY A CA 1
ATOM 1744 C C . GLY A 1 227 ? 47.735 36.136 14.121 1.00 41.50 227 GLY A C 1
ATOM 1745 O O . GLY A 1 227 ? 47.337 36.374 12.978 1.00 41.50 227 GLY A O 1
ATOM 1746 N N . PRO A 1 228 ? 49.044 36.190 14.443 1.00 48.22 228 PRO A N 1
ATOM 1747 C CA . PRO A 1 228 ? 50.072 36.734 13.561 1.00 48.22 228 PRO A CA 1
ATOM 1748 C C . PRO A 1 228 ? 50.582 35.724 12.523 1.00 48.22 228 PRO A C 1
ATOM 1750 O O . PRO A 1 228 ? 50.605 34.515 12.741 1.00 48.22 228 PRO A O 1
ATOM 1753 N N . ALA A 1 229 ? 51.008 36.278 11.391 1.00 41.50 229 ALA A N 1
ATOM 1754 C CA . ALA A 1 229 ? 51.520 35.602 10.208 1.00 41.50 229 ALA A CA 1
ATOM 1755 C C . ALA A 1 229 ? 52.881 34.912 10.412 1.00 41.50 229 ALA A C 1
ATOM 1757 O O . ALA A 1 229 ? 53.772 35.505 11.016 1.00 41.50 229 ALA A O 1
ATOM 1758 N N . ASP A 1 230 ? 53.091 33.769 9.745 1.00 36.59 230 ASP A N 1
ATOM 1759 C CA . ASP A 1 230 ? 54.345 33.518 9.026 1.00 36.59 230 ASP A CA 1
ATOM 1760 C C . ASP A 1 230 ? 54.161 32.565 7.824 1.00 36.59 230 ASP A C 1
ATOM 1762 O O . ASP A 1 230 ? 53.159 31.868 7.683 1.00 36.59 230 ASP A O 1
ATOM 1766 N N . ARG A 1 231 ? 55.118 32.657 6.904 1.00 40.69 231 ARG A N 1
ATOM 1767 C CA . ARG A 1 231 ? 55.073 32.412 5.456 1.00 40.69 231 ARG A CA 1
ATOM 1768 C C . ARG A 1 231 ? 55.229 30.931 5.068 1.00 40.69 231 ARG A C 1
ATOM 1770 O O . ARG A 1 231 ? 55.958 30.200 5.724 1.00 40.69 231 ARG A O 1
ATOM 1777 N N . THR A 1 232 ? 54.713 30.531 3.896 1.00 38.72 232 THR A N 1
ATOM 1778 C CA . THR A 1 232 ? 55.525 30.170 2.699 1.00 38.72 232 THR A CA 1
ATOM 1779 C C . THR A 1 232 ? 54.701 29.577 1.535 1.00 38.72 232 THR A C 1
ATOM 1781 O O . THR A 1 232 ? 53.933 28.642 1.690 1.00 38.72 232 THR A O 1
ATOM 1784 N N . ALA A 1 233 ? 54.940 30.154 0.351 1.00 37.44 233 ALA A N 1
ATOM 1785 C CA . ALA A 1 233 ? 55.119 29.529 -0.967 1.00 37.44 233 ALA A CA 1
ATOM 1786 C C . ALA A 1 233 ? 54.059 28.585 -1.609 1.00 37.44 233 ALA A C 1
ATOM 1788 O O . ALA A 1 233 ? 54.049 27.381 -1.395 1.00 37.44 233 ALA A O 1
ATOM 1789 N N . LYS A 1 234 ? 53.421 29.170 -2.639 1.00 39.03 234 LYS A N 1
ATOM 1790 C CA . LYS A 1 234 ? 53.391 28.758 -4.066 1.00 39.03 234 LYS A CA 1
ATOM 1791 C C . LYS A 1 234 ? 52.290 27.846 -4.649 1.00 39.03 234 LYS A C 1
ATOM 1793 O O . LYS A 1 234 ? 52.140 26.686 -4.303 1.00 39.03 234 LYS A O 1
ATOM 1798 N N . ASP A 1 235 ? 51.739 28.423 -5.726 1.00 36.53 235 ASP A N 1
ATOM 1799 C CA . ASP A 1 235 ? 51.285 27.865 -7.009 1.00 36.53 235 ASP A CA 1
ATOM 1800 C C . ASP A 1 235 ? 49.972 27.062 -7.076 1.00 36.53 235 ASP A C 1
ATOM 1802 O O . ASP A 1 235 ? 49.864 25.934 -6.614 1.00 36.53 235 ASP A O 1
ATOM 1806 N N . GLY A 1 236 ? 48.986 27.622 -7.796 1.00 35.75 236 GLY A N 1
ATOM 1807 C CA . GLY A 1 236 ? 47.772 26.900 -8.193 1.00 35.75 236 GLY A CA 1
ATOM 1808 C C . GLY A 1 236 ? 46.671 27.766 -8.813 1.00 35.75 236 GLY A C 1
ATOM 1809 O O . GLY A 1 236 ? 45.799 28.265 -8.122 1.00 35.75 236 GLY A O 1
ATOM 1810 N N . ARG A 1 237 ? 46.735 27.943 -10.132 1.00 35.78 237 ARG A N 1
ATOM 1811 C CA . ARG A 1 237 ? 45.836 28.691 -11.035 1.00 35.78 237 ARG A CA 1
ATOM 1812 C C . ARG A 1 237 ? 44.345 28.286 -11.050 1.00 35.78 237 ARG A C 1
ATOM 1814 O O . ARG A 1 237 ? 44.021 27.113 -10.947 1.00 35.78 237 ARG A O 1
ATOM 1821 N N . HIS A 1 238 ? 43.551 29.273 -11.502 1.00 37.56 238 HIS A N 1
ATOM 1822 C CA . HIS A 1 238 ? 42.334 29.205 -12.344 1.00 37.56 238 HIS A CA 1
ATOM 1823 C C . HIS A 1 238 ? 40.991 28.852 -11.673 1.00 37.56 238 HIS A C 1
ATOM 1825 O O . HIS A 1 238 ? 40.792 27.748 -11.202 1.00 37.56 238 HIS A O 1
ATOM 1831 N N . SER A 1 239 ? 40.071 29.835 -11.603 1.00 37.09 239 SER A N 1
ATOM 1832 C CA . SER A 1 239 ? 38.908 30.041 -12.516 1.00 37.09 239 SER A CA 1
ATOM 1833 C C . SER A 1 239 ? 37.659 29.356 -11.916 1.00 37.09 239 SER A C 1
ATOM 1835 O O . SER A 1 239 ? 37.792 28.306 -11.319 1.00 37.09 239 SER A O 1
ATOM 1837 N N . LYS A 1 240 ? 36.420 29.845 -11.958 1.00 41.81 240 LYS A N 1
ATOM 1838 C CA . LYS A 1 240 ? 35.752 30.873 -12.753 1.00 41.81 240 LYS A CA 1
ATOM 1839 C C . LYS A 1 240 ? 34.380 31.145 -12.104 1.00 41.81 240 LYS A C 1
ATOM 1841 O O . LYS A 1 240 ? 33.805 30.258 -11.486 1.00 41.81 240 LYS A O 1
ATOM 1846 N N . ASP A 1 241 ? 33.916 32.369 -12.292 1.00 40.38 241 ASP A N 1
ATOM 1847 C CA . ASP A 1 241 ? 32.549 32.906 -12.302 1.00 40.38 241 ASP A CA 1
ATOM 1848 C C . ASP A 1 241 ? 31.350 31.958 -12.085 1.00 40.38 241 ASP A C 1
ATOM 1850 O O . ASP A 1 241 ? 31.155 30.983 -12.808 1.00 40.38 241 ASP A O 1
ATOM 1854 N N . GLY A 1 242 ? 30.450 32.365 -11.183 1.00 36.88 242 GLY A N 1
ATOM 1855 C CA . GLY A 1 242 ? 29.119 31.780 -11.000 1.00 36.88 242 GLY A CA 1
ATOM 1856 C C . GLY A 1 242 ? 28.125 32.803 -10.452 1.00 36.88 242 GLY A C 1
ATOM 1857 O O . GLY A 1 242 ? 27.714 32.736 -9.299 1.00 36.88 242 GLY A O 1
ATOM 1858 N N . LYS A 1 243 ? 27.776 33.794 -11.278 1.00 41.53 243 LYS A N 1
ATOM 1859 C CA . LYS A 1 243 ? 26.730 34.794 -11.030 1.00 41.53 243 LYS A CA 1
ATOM 1860 C C . LYS A 1 243 ? 25.373 34.198 -11.418 1.00 41.53 243 LYS A C 1
ATOM 1862 O O . LYS A 1 243 ? 25.134 34.013 -12.605 1.00 41.53 243 LYS A O 1
ATOM 1867 N N . HIS A 1 244 ? 24.466 33.990 -10.463 1.00 37.78 244 HIS A N 1
ATOM 1868 C CA . HIS A 1 244 ? 23.038 33.848 -10.760 1.00 37.78 244 HIS A CA 1
ATOM 1869 C C . HIS A 1 244 ? 22.225 34.855 -9.952 1.00 37.78 244 HIS A C 1
ATOM 1871 O O . HIS A 1 244 ? 22.109 34.786 -8.732 1.00 37.78 244 HIS A O 1
ATOM 1877 N N . SER A 1 245 ? 21.723 35.835 -10.701 1.00 41.59 245 SER A N 1
ATOM 1878 C CA . SER A 1 245 ? 20.740 36.821 -10.289 1.00 41.59 245 SER A CA 1
ATOM 1879 C C . SER A 1 245 ? 19.354 36.191 -10.274 1.00 41.59 245 SER A C 1
ATOM 1881 O O . SER A 1 245 ? 19.004 35.384 -11.131 1.00 41.59 245 SER A O 1
ATOM 1883 N N . SER A 1 246 ? 18.598 36.646 -9.290 1.00 39.00 246 SER A N 1
ATOM 1884 C CA . SER A 1 246 ? 17.185 36.465 -9.002 1.00 39.00 246 SER A CA 1
ATOM 1885 C C . SER A 1 246 ? 16.217 37.028 -10.054 1.00 39.00 246 SER A C 1
ATOM 1887 O O . SER A 1 246 ? 16.605 37.841 -10.895 1.00 39.00 246 SER A O 1
ATOM 1889 N N . ASN A 1 247 ? 14.938 36.705 -9.800 1.00 38.41 247 ASN A N 1
ATOM 1890 C CA . ASN A 1 247 ? 13.661 37.214 -10.329 1.00 38.41 247 ASN A CA 1
ATOM 1891 C C . ASN A 1 247 ? 13.201 36.633 -11.674 1.00 38.41 247 ASN A C 1
ATOM 1893 O O . ASN A 1 247 ? 13.951 36.633 -12.634 1.00 38.41 247 ASN A O 1
ATOM 1897 N N . GLY A 1 248 ? 11.962 36.168 -11.851 1.00 34.47 248 GLY A N 1
ATOM 1898 C CA . GLY A 1 248 ? 10.765 36.232 -11.010 1.00 34.47 248 GLY A CA 1
ATOM 1899 C C . GLY A 1 248 ? 9.559 36.730 -11.820 1.00 34.47 248 GLY A C 1
ATOM 1900 O O . GLY A 1 248 ? 9.685 37.736 -12.510 1.00 34.47 248 GLY A O 1
ATOM 1901 N N . LYS A 1 249 ? 8.395 36.096 -11.582 1.00 38.03 249 LYS A N 1
ATOM 1902 C CA . LYS A 1 249 ? 7.034 36.686 -11.539 1.00 38.03 249 LYS A CA 1
ATOM 1903 C C . LYS A 1 249 ? 6.080 36.522 -12.749 1.00 38.03 249 LYS A C 1
ATOM 1905 O O . LYS A 1 249 ? 6.433 36.83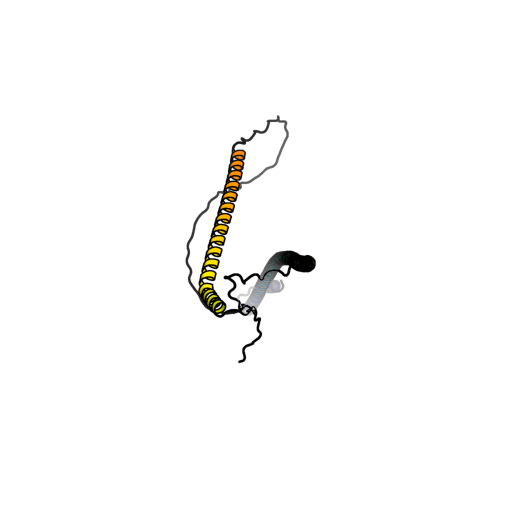3 -13.878 1.00 38.03 249 LYS A O 1
ATOM 1910 N N . GLY A 1 250 ? 4.825 36.184 -12.400 1.00 32.72 250 GLY A N 1
ATOM 1911 C CA . GLY A 1 250 ? 3.560 36.353 -13.152 1.00 32.72 250 GLY A CA 1
ATOM 1912 C C . GLY A 1 250 ? 2.954 35.011 -13.580 1.00 32.72 250 GLY A C 1
ATOM 1913 O O . GLY A 1 250 ? 3.630 34.284 -14.291 1.00 32.72 250 GLY A O 1
ATOM 1914 N N . GLY A 1 251 ? 1.774 34.547 -13.147 1.00 34.31 251 GLY A N 1
ATOM 1915 C CA . GLY A 1 251 ? 0.492 35.217 -12.843 1.00 34.31 251 GLY A CA 1
ATOM 1916 C C . GLY A 1 251 ? -0.515 34.759 -13.917 1.00 34.31 251 GLY A C 1
ATOM 1917 O O . GLY A 1 251 ? -0.291 35.073 -15.076 1.00 34.31 251 GLY A O 1
ATOM 1918 N N . GLU A 1 252 ? -1.352 33.753 -13.641 1.00 40.00 252 GLU A N 1
ATOM 1919 C CA . GLU A 1 252 ? -2.796 33.826 -13.303 1.00 40.00 252 GLU A CA 1
ATOM 1920 C C . GLU A 1 252 ? -3.732 33.645 -14.520 1.00 40.00 252 GLU A C 1
ATOM 1922 O O . GLU A 1 252 ? -3.335 33.878 -15.655 1.00 40.00 252 GLU A O 1
ATOM 1927 N N . ASP A 1 253 ? -4.957 33.197 -14.208 1.00 37.25 253 ASP A N 1
ATOM 1928 C CA . ASP A 1 253 ? -6.156 32.976 -15.041 1.00 37.25 253 ASP A CA 1
ATOM 1929 C C . ASP A 1 253 ? -6.201 31.644 -15.827 1.00 37.25 253 ASP A C 1
ATOM 1931 O O . ASP A 1 253 ? -5.306 31.314 -16.592 1.00 37.25 253 ASP A O 1
ATOM 1935 N N . GLY A 1 254 ? -7.199 30.762 -15.718 1.00 37.50 254 GLY A N 1
ATOM 1936 C CA . GLY A 1 254 ? -8.551 30.867 -15.178 1.00 37.50 254 GLY A CA 1
ATOM 1937 C C . GLY A 1 254 ? -9.561 30.365 -16.224 1.00 37.50 254 GLY A C 1
ATOM 1938 O O . GLY A 1 254 ? -9.569 30.859 -17.347 1.00 37.50 254 GLY A O 1
ATOM 1939 N N . THR A 1 255 ? -10.475 29.478 -15.803 1.00 36.25 255 THR A N 1
ATOM 1940 C CA . THR A 1 255 ? -11.781 29.129 -16.432 1.00 36.25 255 THR A CA 1
ATOM 1941 C C . THR A 1 255 ? -11.849 27.857 -17.307 1.00 36.25 255 THR A C 1
ATOM 1943 O O . THR A 1 255 ? -11.218 27.755 -18.354 1.00 36.25 255 THR A O 1
ATOM 1946 N N . GLY A 1 256 ? -12.675 26.892 -16.861 1.00 36.66 256 GLY A N 1
ATOM 1947 C CA . GLY A 1 256 ? -13.158 25.721 -17.625 1.00 36.66 256 GLY A CA 1
ATOM 1948 C C . GLY A 1 256 ? -14.231 26.081 -18.673 1.00 36.66 256 GLY A C 1
ATOM 1949 O O . GLY A 1 256 ? -14.442 27.271 -18.909 1.00 36.66 256 GLY A O 1
ATOM 1950 N N . PRO A 1 257 ? -14.934 25.106 -19.301 1.00 48.81 257 PRO A N 1
ATOM 1951 C CA . PRO A 1 257 ? -15.965 24.332 -18.580 1.00 48.81 257 PRO A CA 1
ATOM 1952 C C . PRO A 1 257 ? -16.238 22.864 -19.041 1.00 48.81 257 PRO A C 1
ATOM 1954 O O . PRO A 1 257 ? -15.879 22.459 -20.140 1.00 48.81 257 PRO A O 1
ATOM 1957 N N . ALA A 1 258 ? -16.916 22.126 -18.143 1.00 35.97 258 ALA A N 1
ATOM 1958 C CA . ALA A 1 258 ? -18.009 21.128 -18.277 1.00 35.97 258 ALA A CA 1
ATOM 1959 C C . ALA A 1 258 ? -18.018 19.984 -19.340 1.00 35.97 258 ALA A C 1
ATOM 1961 O O . ALA A 1 258 ? -18.244 20.245 -20.514 1.00 35.97 258 ALA A O 1
ATOM 1962 N N . GLU A 1 259 ? -17.879 18.733 -18.837 1.00 40.53 259 GLU A N 1
ATOM 1963 C CA . GLU A 1 259 ? -18.824 17.562 -18.827 1.00 40.53 259 GLU A CA 1
ATOM 1964 C C . GLU A 1 259 ? -19.609 17.085 -20.091 1.00 40.53 259 GLU A C 1
ATOM 1966 O O . GLU A 1 259 ? -19.800 17.888 -21.001 1.00 40.53 259 GLU A O 1
ATOM 1971 N N . PRO A 1 260 ? -20.179 15.837 -20.155 1.00 55.53 260 PRO A N 1
ATOM 1972 C CA . PRO A 1 260 ? -20.208 14.712 -19.183 1.00 55.53 260 PRO A CA 1
ATOM 1973 C C . PRO A 1 260 ? -20.081 13.261 -19.770 1.00 55.53 260 PRO A C 1
ATOM 1975 O O . PRO A 1 260 ? -19.879 13.055 -20.965 1.00 55.53 260 PRO A O 1
ATOM 1978 N N . ASP A 1 261 ? -20.284 12.286 -18.865 1.00 34.72 261 ASP A N 1
ATOM 1979 C CA . ASP A 1 261 ? -20.810 10.907 -19.007 1.00 34.72 261 ASP A CA 1
ATOM 1980 C C . ASP A 1 261 ? -19.844 9.704 -18.973 1.00 34.72 261 ASP A C 1
ATOM 1982 O O . ASP A 1 261 ? -18.993 9.501 -19.836 1.00 34.72 261 ASP A O 1
ATOM 1986 N N . GLY A 1 262 ? -20.053 8.836 -17.969 1.00 32.62 262 GLY A N 1
ATOM 1987 C CA . GLY A 1 262 ? -19.348 7.559 -17.820 1.00 32.62 262 GLY A CA 1
ATOM 1988 C C . GLY A 1 262 ? -19.541 6.865 -16.467 1.00 32.62 262 GLY A C 1
ATOM 1989 O O . GLY A 1 262 ? -18.611 6.739 -15.682 1.00 32.62 262 GLY A O 1
ATOM 1990 N N . THR A 1 263 ? -20.765 6.425 -16.208 1.00 39.84 263 THR A N 1
ATOM 1991 C CA . THR A 1 263 ? -21.292 5.681 -15.053 1.00 39.84 263 THR A CA 1
ATOM 1992 C C . THR A 1 263 ? -20.483 4.442 -14.618 1.00 39.84 263 THR A C 1
ATOM 1994 O O . THR A 1 263 ? -20.226 3.556 -15.425 1.00 39.84 263 THR A O 1
ATOM 1997 N N . SER A 1 264 ? -20.183 4.318 -13.319 1.00 42.50 264 SER A N 1
ATOM 1998 C CA . SER A 1 264 ? -20.214 3.069 -12.513 1.00 42.50 264 SER A CA 1
ATOM 1999 C C . SER A 1 264 ? -19.917 3.454 -11.049 1.00 42.50 264 SER A C 1
ATOM 2001 O O . SER A 1 264 ? -18.855 3.976 -10.746 1.00 42.50 264 SER A O 1
ATOM 2003 N N . ALA A 1 265 ? -20.885 3.529 -10.134 1.00 44.94 265 ALA A N 1
ATOM 2004 C CA . ALA A 1 265 ? -21.621 2.434 -9.499 1.00 44.94 265 ALA A CA 1
ATOM 2005 C C . ALA A 1 265 ? -20.703 1.375 -8.859 1.00 44.94 265 ALA A C 1
ATOM 2007 O O . ALA A 1 265 ? -20.584 0.272 -9.376 1.00 44.94 265 ALA A O 1
ATOM 2008 N N . ASP A 1 266 ? -20.109 1.707 -7.710 1.00 40.78 266 ASP A N 1
ATOM 2009 C CA . ASP A 1 266 ? -19.871 0.723 -6.647 1.00 40.78 266 ASP A CA 1
ATOM 2010 C C . ASP A 1 266 ? -19.902 1.420 -5.279 1.00 40.78 266 ASP A C 1
ATOM 2012 O O . ASP A 1 266 ? -18.901 1.875 -4.728 1.00 40.78 266 ASP A O 1
ATOM 2016 N N . THR A 1 267 ? -21.113 1.607 -4.759 1.00 42.16 267 THR A N 1
ATOM 2017 C CA . THR A 1 267 ? -21.334 1.963 -3.357 1.00 42.16 267 THR A CA 1
ATOM 2018 C C . THR A 1 267 ? -21.874 0.713 -2.688 1.00 42.16 267 THR A C 1
ATOM 2020 O O . THR A 1 267 ? -23.063 0.406 -2.794 1.00 42.16 267 THR A O 1
ATOM 2023 N N . GLY A 1 268 ? -20.976 -0.034 -2.044 1.00 43.34 268 GLY A N 1
ATOM 2024 C CA . GLY A 1 268 ? -21.293 -1.223 -1.262 1.00 43.34 268 GLY A CA 1
ATOM 2025 C C . GLY A 1 268 ? -22.342 -0.916 -0.198 1.00 43.34 268 GLY A C 1
ATOM 2026 O O . GLY A 1 268 ? -22.034 -0.430 0.889 1.00 43.34 268 GLY A O 1
ATOM 2027 N N . THR A 1 269 ? -23.595 -1.204 -0.534 1.00 47.28 269 THR A N 1
ATOM 2028 C CA . THR A 1 269 ? -24.730 -1.159 0.381 1.00 47.28 269 THR A CA 1
ATOM 2029 C C . THR A 1 269 ? -24.761 -2.496 1.108 1.00 47.28 269 THR A C 1
ATOM 2031 O O . THR A 1 269 ? -24.978 -3.545 0.506 1.00 47.28 269 THR A O 1
ATOM 2034 N N . PHE A 1 270 ? -24.463 -2.458 2.403 1.00 46.16 270 PHE A N 1
ATOM 2035 C CA . PHE A 1 270 ? -24.493 -3.614 3.291 1.00 46.16 270 PHE A CA 1
ATOM 2036 C C . PHE A 1 270 ? -25.955 -3.942 3.629 1.00 46.16 270 PHE A C 1
ATOM 2038 O O . PHE A 1 270 ? -26.596 -3.214 4.386 1.00 46.16 270 PHE A O 1
ATOM 2045 N N . ASP A 1 271 ? -26.491 -5.009 3.038 1.00 64.44 271 ASP A N 1
ATOM 2046 C CA . ASP A 1 271 ? -27.875 -5.445 3.236 1.00 64.44 271 ASP A CA 1
ATOM 2047 C C . ASP A 1 271 ? -27.976 -6.399 4.442 1.00 64.44 271 ASP A C 1
ATOM 2049 O O . ASP A 1 271 ? -27.513 -7.540 4.408 1.00 64.44 271 ASP A O 1
ATOM 2053 N N . PHE A 1 272 ? -28.526 -5.900 5.553 1.00 55.06 272 PHE A N 1
ATOM 2054 C CA . PHE A 1 272 ? -28.623 -6.619 6.831 1.00 55.06 272 PHE A CA 1
ATOM 2055 C C . PHE A 1 272 ? -29.865 -7.532 6.920 1.00 55.06 272 PHE A C 1
ATOM 2057 O O . PHE A 1 272 ? -29.915 -8.418 7.771 1.00 55.06 272 PHE A O 1
ATOM 2064 N N . PHE A 1 273 ? -30.850 -7.374 6.030 1.00 58.62 273 PHE A N 1
ATOM 2065 C CA . PHE A 1 273 ? -32.078 -8.177 6.011 1.00 58.62 273 PHE A CA 1
ATOM 2066 C C . PHE A 1 273 ? -32.287 -8.765 4.617 1.00 58.62 273 PHE A C 1
ATOM 2068 O O . PHE A 1 273 ? -33.094 -8.263 3.847 1.00 58.62 273 PHE A O 1
ATOM 2075 N N . GLY A 1 274 ? -31.545 -9.831 4.306 1.00 50.16 274 GLY A N 1
ATOM 2076 C CA . GLY A 1 274 ? -31.485 -10.456 2.983 1.00 50.16 274 GLY A CA 1
ATOM 2077 C C . GLY A 1 274 ? -32.841 -10.709 2.317 1.00 50.16 274 GLY A C 1
ATOM 2078 O O . GLY A 1 274 ? -33.435 -11.779 2.461 1.00 50.16 274 GLY A O 1
ATOM 2079 N N . VAL A 1 275 ? -33.270 -9.753 1.499 1.00 58.00 275 VAL A N 1
ATOM 2080 C CA . VAL A 1 275 ? -34.352 -9.904 0.530 1.00 58.00 275 VAL A CA 1
ATOM 2081 C C . VAL A 1 275 ? -33.803 -9.420 -0.803 1.00 58.00 275 VAL A C 1
ATOM 2083 O O . VAL A 1 275 ? -33.967 -8.270 -1.199 1.00 58.00 275 VAL A O 1
ATOM 2086 N N . GLY A 1 276 ? -33.101 -10.322 -1.489 1.00 54.69 276 GLY A N 1
ATOM 2087 C CA . GLY A 1 276 ? -32.632 -10.071 -2.846 1.00 54.69 276 GLY A CA 1
ATOM 2088 C C . GLY A 1 276 ? -33.812 -9.835 -3.801 1.00 54.69 276 GLY A C 1
ATOM 2089 O O . GLY A 1 276 ? -34.865 -10.468 -3.643 1.00 54.69 276 GLY A O 1
ATOM 2090 N N . PRO A 1 277 ? -33.665 -8.945 -4.797 1.00 58.50 277 PRO A N 1
ATOM 2091 C CA . PRO A 1 277 ? -34.724 -8.674 -5.754 1.00 58.50 277 PRO A CA 1
ATOM 2092 C C . PRO A 1 277 ? -34.961 -9.896 -6.648 1.00 58.50 277 PRO A C 1
ATOM 2094 O O . PRO A 1 277 ? -34.032 -10.493 -7.192 1.00 58.50 277 PRO A O 1
ATOM 2097 N N . ARG A 1 278 ? -36.235 -10.273 -6.788 1.00 46.25 278 ARG A N 1
ATOM 2098 C CA . ARG A 1 278 ? -36.705 -11.149 -7.861 1.00 46.25 278 ARG A CA 1
ATOM 2099 C C . ARG A 1 278 ? -37.019 -10.291 -9.088 1.00 46.25 278 ARG A C 1
ATOM 2101 O O . ARG A 1 278 ? -37.770 -9.325 -8.950 1.00 46.25 278 ARG A O 1
ATOM 2108 N N . ASN A 1 279 ? -36.540 -10.785 -10.232 1.00 43.44 279 ASN A N 1
ATOM 2109 C CA . ASN A 1 279 ? -36.701 -10.343 -11.626 1.00 43.44 279 ASN A CA 1
ATOM 2110 C C . ASN A 1 279 ? -35.601 -9.429 -12.161 1.00 43.44 279 ASN A C 1
ATOM 2112 O O . ASN A 1 279 ? -35.523 -8.263 -11.728 1.00 43.44 279 ASN A O 1
#